Protein AF-A0A399PVE7-F1 (afdb_monomer_lite)

Radius of gyration: 31.72 Å; chains: 1; bounding box: 82×32×96 Å

Sequence (192 aa):
MTGTLRTRALAAAPPASRGSASRASASAIPRTTPLPRTTSLAPDLTAARDEKRRVTHDRFVRAAAAAEDAAGDAERRRLHDQIVLDHLELADQLARQHSGRAHDWSDLRQVGYLGLVKAARRYDPGFGAPFVSFAIPTISGEIKRHLRDNGWVIRPPRQVQELRHALLAVVPALTQRLGRTPSEAELAAHTG

Secondary structure (DSSP, 8-state):
--------------------------------PPPP-----HHHHHHHHHHHHHHHHHHHHHHHTS-SSHHHHHHHHHHHHHHHHTTHHHHHHHHHHH-BTTB-HHHHHHHHHHHHHHHHHH--GGG-S-HHHHHHHHHHHHHHHHHHHHS-SS---HHHHHHHHHHHHHHHHHHHHHSSPPPHHHHHHHH-

pLDDT: mean 81.44, std 19.05, range [34.69, 98.62]

Structure (mmCIF, N/CA/C/O backbone):
data_AF-A0A399PVE7-F1
#
_entry.id   AF-A0A399PVE7-F1
#
loop_
_atom_site.group_PDB
_atom_site.id
_atom_site.type_symbol
_atom_site.label_atom_id
_atom_site.label_alt_id
_atom_site.label_comp_id
_atom_site.label_asym_id
_atom_site.label_entity_id
_atom_site.label_seq_id
_atom_site.pdbx_PDB_ins_code
_atom_site.Cartn_x
_atom_site.Cartn_y
_atom_site.Cartn_z
_atom_site.occupancy
_atom_site.B_iso_or_equiv
_atom_site.auth_seq_id
_atom_site.auth_comp_id
_atom_site.auth_asym_id
_atom_site.auth_atom_id
_atom_site.pdbx_PDB_model_num
ATOM 1 N N . MET A 1 1 ? -53.161 -16.852 55.324 1.00 43.19 1 MET A N 1
ATOM 2 C CA . MET A 1 1 ? -52.514 -18.159 55.555 1.00 43.19 1 MET A CA 1
ATOM 3 C C . MET A 1 1 ? -51.014 -17.937 55.361 1.00 43.19 1 MET A C 1
ATOM 5 O O . MET A 1 1 ? -50.629 -17.649 54.240 1.00 43.19 1 MET A O 1
ATOM 9 N N . THR A 1 2 ? -50.269 -17.560 56.412 1.00 40.09 2 THR A N 1
ATOM 10 C CA . THR A 1 2 ? -49.364 -18.437 57.214 1.00 40.09 2 THR A CA 1
ATOM 11 C C . THR A 1 2 ? -48.351 -19.184 56.330 1.00 40.09 2 THR A C 1
ATOM 13 O O . THR A 1 2 ? -48.776 -19.883 55.426 1.00 40.09 2 THR A O 1
ATOM 16 N N . GLY A 1 3 ? -47.025 -19.124 56.498 1.00 40.19 3 GLY A N 1
ATOM 17 C CA . GLY A 1 3 ? -46.145 -18.606 57.557 1.00 40.19 3 GLY A CA 1
ATOM 18 C C . GLY A 1 3 ? -44.739 -18.315 56.983 1.00 40.19 3 GLY A C 1
ATOM 19 O O . GLY A 1 3 ? -44.432 -18.712 55.866 1.00 40.19 3 GLY A O 1
ATOM 20 N N . THR A 1 4 ? -43.937 -17.428 57.572 1.00 44.41 4 THR A N 1
ATOM 21 C CA . THR A 1 4 ? -43.132 -17.576 58.806 1.00 44.41 4 THR A CA 1
ATOM 22 C C . THR A 1 4 ? -41.746 -18.186 58.546 1.00 44.41 4 THR A C 1
ATOM 24 O O . THR A 1 4 ? -41.581 -19.395 58.473 1.00 44.41 4 THR A O 1
ATOM 27 N N . LEU A 1 5 ? -40.773 -17.273 58.424 1.00 49.22 5 LEU A N 1
ATOM 28 C CA . LEU A 1 5 ? -39.409 -17.246 58.980 1.00 49.22 5 LEU A CA 1
ATOM 29 C C . LEU A 1 5 ? -38.711 -18.574 59.327 1.00 49.22 5 LEU A C 1
ATOM 31 O O . LEU A 1 5 ? -39.170 -19.327 60.186 1.00 49.22 5 LEU A O 1
ATOM 35 N N . ARG A 1 6 ? -37.448 -18.703 58.889 1.00 48.09 6 ARG A N 1
ATOM 36 C CA . ARG A 1 6 ? -36.427 -19.286 59.769 1.00 48.09 6 ARG A CA 1
ATOM 37 C C . ARG A 1 6 ? -35.042 -18.651 59.630 1.00 48.09 6 ARG A C 1
ATOM 39 O O . ARG A 1 6 ? -34.403 -18.671 58.586 1.00 48.09 6 ARG A O 1
ATOM 46 N N . THR A 1 7 ? -34.629 -18.111 60.765 1.00 42.41 7 THR A N 1
ATOM 47 C CA . THR A 1 7 ? -33.373 -17.479 61.167 1.00 42.41 7 THR A CA 1
ATOM 48 C C . THR A 1 7 ? -32.305 -18.517 61.546 1.00 42.41 7 THR A C 1
ATOM 50 O O . THR A 1 7 ? -32.650 -19.515 62.179 1.00 42.41 7 THR A O 1
ATOM 53 N N . ARG A 1 8 ? -31.018 -18.243 61.270 1.00 43.81 8 ARG A N 1
ATOM 54 C CA . ARG A 1 8 ? -29.825 -18.579 62.103 1.00 43.81 8 ARG A CA 1
ATOM 55 C C . ARG A 1 8 ? -28.565 -18.058 61.381 1.00 43.81 8 ARG A C 1
ATOM 57 O O . ARG A 1 8 ? -28.333 -18.461 60.254 1.00 43.81 8 ARG A O 1
ATOM 64 N N . ALA A 1 9 ? -27.857 -17.014 61.818 1.00 38.16 9 ALA A N 1
ATOM 65 C CA . ALA A 1 9 ? -27.073 -16.773 63.043 1.00 38.16 9 ALA A CA 1
ATOM 66 C C . ALA A 1 9 ? -25.676 -17.442 63.071 1.00 38.16 9 ALA A C 1
ATOM 68 O O . ALA A 1 9 ? -25.574 -18.654 63.215 1.00 38.16 9 ALA A O 1
ATOM 69 N N . LEU A 1 10 ? -24.664 -16.560 62.992 1.00 43.69 10 LEU A N 1
ATOM 70 C CA . LEU A 1 10 ? -23.319 -16.529 63.600 1.00 43.69 10 LEU A CA 1
ATOM 71 C C . LEU A 1 10 ? -22.390 -17.760 63.577 1.00 43.69 10 LEU A C 1
ATOM 73 O O . LEU A 1 10 ? -22.669 -18.773 64.207 1.00 43.69 10 LEU A O 1
ATOM 77 N N . ALA A 1 11 ? -21.155 -17.523 63.113 1.00 40.22 11 ALA A N 1
ATOM 78 C CA . ALA A 1 11 ? -19.948 -17.912 63.850 1.00 40.22 11 ALA A CA 1
ATOM 79 C C . ALA A 1 11 ? -18.791 -16.935 63.556 1.00 40.22 11 ALA A C 1
ATOM 81 O O . ALA A 1 11 ? -18.492 -16.632 62.403 1.00 40.22 11 ALA A O 1
ATOM 82 N N . ALA A 1 12 ? -18.190 -16.423 64.630 1.00 38.78 12 ALA A N 1
ATOM 83 C CA . ALA A 1 12 ? -17.078 -15.479 64.671 1.00 38.78 12 ALA A CA 1
ATOM 84 C C . ALA A 1 12 ? -15.723 -16.196 64.892 1.00 38.78 12 ALA A C 1
ATOM 86 O O . ALA A 1 12 ? -15.692 -17.378 65.221 1.00 38.78 12 ALA A O 1
ATOM 87 N N . ALA A 1 13 ? -14.639 -15.431 64.699 1.00 47.19 13 ALA A N 1
ATOM 88 C CA . ALA A 1 13 ? -13.193 -15.732 64.730 1.00 47.19 13 ALA A CA 1
ATOM 89 C C . ALA A 1 13 ? -12.646 -16.561 65.926 1.00 47.19 13 ALA A C 1
ATOM 91 O O . ALA A 1 13 ? -13.334 -16.721 66.933 1.00 47.19 13 ALA A O 1
ATOM 92 N N . PRO A 1 14 ? -11.367 -17.011 65.871 1.00 60.06 14 PRO A N 1
ATOM 93 C CA . PRO A 1 14 ? -10.315 -16.232 66.557 1.00 60.06 14 PRO A CA 1
ATOM 94 C C . PRO A 1 14 ? -8.921 -16.201 65.857 1.00 60.06 14 PRO A C 1
ATOM 96 O O . PRO A 1 14 ? -8.745 -16.817 64.804 1.00 60.06 14 PRO A O 1
ATOM 99 N N . PRO A 1 15 ? -7.938 -15.438 66.404 1.00 60.91 15 PRO A N 1
ATOM 100 C CA . PRO A 1 15 ? -6.734 -14.985 65.699 1.00 60.91 15 PRO A CA 1
ATOM 101 C C . PRO A 1 15 ? -5.394 -15.583 66.194 1.00 60.91 15 PRO A C 1
ATOM 103 O O . PRO A 1 15 ? -5.317 -16.214 67.242 1.00 60.91 15 PRO A O 1
ATOM 106 N N . ALA A 1 16 ? -4.337 -15.182 65.471 1.00 44.59 16 ALA A N 1
ATOM 107 C CA . ALA A 1 16 ? -2.935 -14.999 65.880 1.00 44.59 16 ALA A CA 1
ATOM 108 C C . ALA A 1 16 ? -1.950 -16.186 65.818 1.00 44.59 16 ALA A C 1
ATOM 110 O O . ALA A 1 16 ? -2.040 -17.148 66.568 1.00 44.59 16 ALA A O 1
ATOM 111 N N . SER A 1 17 ? -0.858 -15.974 65.071 1.00 47.62 17 SER A N 1
ATOM 112 C CA . SER A 1 17 ? 0.495 -16.316 65.532 1.00 47.62 17 SER A CA 1
ATOM 113 C C . SER A 1 17 ? 1.535 -15.380 64.901 1.00 47.62 17 SER A C 1
ATOM 115 O O . SER A 1 17 ? 1.695 -15.334 63.682 1.00 47.62 17 SER A O 1
ATOM 117 N N . ARG A 1 18 ? 2.231 -14.622 65.757 1.00 43.19 18 ARG A N 1
ATOM 118 C CA . ARG A 1 18 ? 3.490 -13.919 65.463 1.00 43.19 18 ARG A CA 1
ATOM 119 C C . ARG A 1 18 ? 4.671 -14.886 65.626 1.00 43.19 18 ARG A C 1
ATOM 121 O O . ARG A 1 18 ? 4.610 -15.776 66.467 1.00 43.19 18 ARG A O 1
ATOM 128 N N . GLY A 1 19 ? 5.775 -14.581 64.942 1.00 34.69 19 GLY A N 1
ATOM 129 C CA . GLY A 1 19 ? 7.113 -15.157 65.150 1.00 34.69 19 GLY A CA 1
ATOM 130 C C . GLY A 1 19 ? 7.551 -16.007 63.952 1.00 34.69 19 GLY A C 1
ATOM 131 O O . GLY A 1 19 ? 6.755 -16.772 63.441 1.00 34.69 19 GLY A O 1
ATOM 132 N N . SER A 1 20 ? 8.767 -15.931 63.422 1.00 41.09 20 SER A N 1
ATOM 133 C CA . SER A 1 20 ? 10.006 -15.339 63.915 1.00 41.09 20 SER A CA 1
ATOM 134 C C . SER A 1 20 ? 10.936 -15.011 62.739 1.00 41.09 20 SER A C 1
ATOM 136 O O . SER A 1 20 ? 10.807 -15.531 61.633 1.00 41.09 20 SER A O 1
ATOM 138 N N . ALA A 1 21 ? 11.885 -14.118 63.006 1.00 45.56 21 ALA A N 1
ATOM 139 C CA . ALA A 1 21 ? 12.998 -13.805 62.130 1.00 45.56 21 ALA A CA 1
ATOM 140 C C . ALA A 1 21 ? 13.878 -15.041 61.862 1.00 45.56 21 ALA A C 1
ATOM 142 O O . ALA A 1 21 ? 14.233 -15.764 62.792 1.00 45.56 21 ALA A O 1
ATOM 143 N N . SER A 1 22 ? 14.327 -15.220 60.616 1.00 47.50 22 SER A N 1
ATOM 144 C CA . SER A 1 22 ? 15.497 -16.049 60.31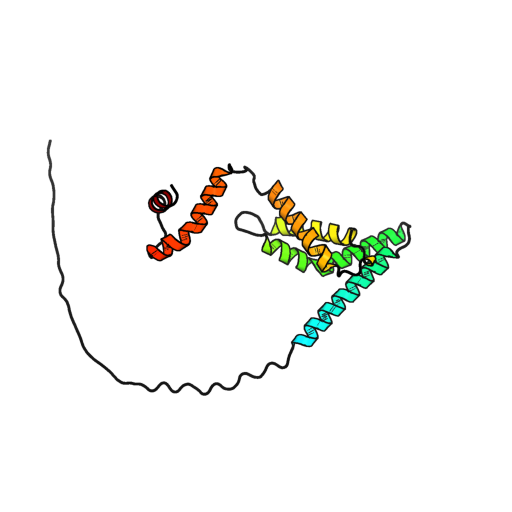9 1.00 47.50 22 SER A CA 1
ATOM 145 C C . SER A 1 22 ? 16.283 -15.505 59.125 1.00 47.50 22 SER A C 1
ATOM 147 O O . SER A 1 22 ? 15.871 -15.614 57.977 1.00 47.50 22 SER A O 1
ATOM 149 N N . ARG A 1 23 ? 17.429 -14.919 59.486 1.00 44.47 23 ARG A N 1
ATOM 150 C CA . ARG A 1 23 ? 18.726 -14.865 58.792 1.00 44.47 23 ARG A CA 1
ATOM 151 C C . ARG A 1 23 ? 18.779 -14.336 57.359 1.00 44.47 23 ARG A C 1
ATOM 153 O O . ARG A 1 23 ? 18.444 -14.998 56.384 1.00 44.47 23 ARG A O 1
ATOM 160 N N . ALA A 1 24 ? 19.422 -13.173 57.281 1.00 48.50 24 ALA A N 1
ATOM 161 C CA . ALA A 1 24 ? 20.202 -12.709 56.150 1.00 48.50 24 ALA A CA 1
ATOM 162 C C . ALA A 1 24 ? 20.986 -13.856 55.489 1.00 48.50 24 ALA A C 1
ATOM 164 O O . ALA A 1 24 ? 21.898 -14.427 56.084 1.00 48.50 24 ALA A O 1
ATOM 165 N N . SER A 1 25 ? 20.639 -14.151 54.240 1.00 49.53 25 SER A N 1
ATOM 166 C CA . SER A 1 25 ? 21.546 -14.795 53.298 1.00 49.53 25 SER A CA 1
ATOM 167 C C . SER A 1 25 ? 22.015 -13.711 52.343 1.00 49.53 25 SER A C 1
ATOM 169 O O . SER A 1 25 ? 21.220 -13.145 51.593 1.00 49.53 25 SER A O 1
ATOM 171 N N . ALA A 1 26 ? 23.300 -13.375 52.426 1.00 53.78 26 ALA A N 1
ATOM 172 C CA . ALA A 1 26 ? 23.973 -12.527 51.460 1.00 53.78 26 ALA A CA 1
ATOM 173 C C . ALA A 1 26 ? 23.879 -13.205 50.085 1.00 53.78 26 ALA A C 1
ATOM 175 O O . ALA A 1 26 ? 24.604 -14.155 49.797 1.00 53.78 26 ALA A O 1
ATOM 176 N N . SER A 1 27 ? 22.933 -12.749 49.262 1.00 52.56 27 SER A N 1
ATOM 177 C CA . SER A 1 27 ? 22.816 -13.159 47.868 1.00 52.56 27 SER A CA 1
ATOM 178 C C . SER A 1 27 ? 24.002 -12.568 47.113 1.00 52.56 27 SER A C 1
ATOM 180 O O . SER A 1 27 ? 24.050 -11.371 46.826 1.00 52.56 27 SER A O 1
ATOM 182 N N . ALA A 1 28 ? 25.009 -13.404 46.870 1.00 58.34 28 ALA A N 1
ATOM 183 C CA . ALA A 1 28 ? 26.106 -13.086 45.978 1.00 58.34 28 ALA A CA 1
ATOM 184 C C . ALA A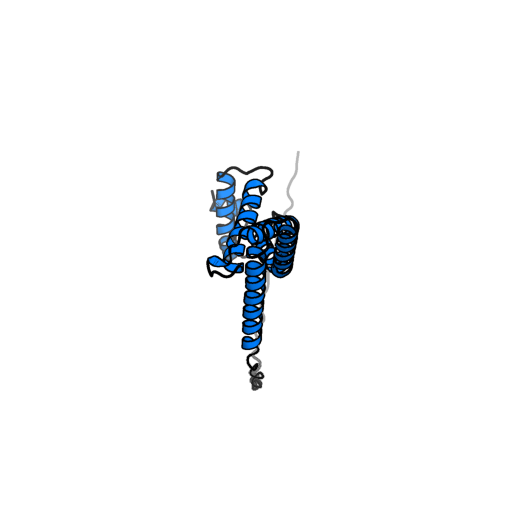 1 28 ? 25.524 -12.803 44.588 1.00 58.34 28 ALA A C 1
ATOM 186 O O . ALA A 1 28 ? 25.026 -13.711 43.927 1.00 58.34 28 ALA A O 1
ATOM 187 N N . ILE A 1 29 ? 25.575 -11.544 44.149 1.00 62.38 29 ILE A N 1
ATOM 188 C CA . ILE A 1 29 ? 25.292 -11.184 42.759 1.00 62.38 29 ILE A CA 1
ATOM 189 C C . ILE A 1 29 ? 26.306 -11.964 41.908 1.00 62.38 29 ILE A C 1
ATOM 191 O O . ILE A 1 29 ? 27.512 -11.738 42.072 1.00 62.38 29 ILE A O 1
ATOM 195 N N . PRO A 1 30 ? 25.889 -12.901 41.036 1.00 56.72 30 PRO A N 1
ATOM 196 C CA . PRO A 1 30 ? 26.831 -13.539 40.135 1.00 56.72 30 PRO A CA 1
ATOM 197 C C . PRO A 1 30 ? 27.424 -12.441 39.254 1.00 56.72 30 PRO A C 1
ATOM 199 O O . PRO A 1 30 ? 26.689 -11.650 38.661 1.00 56.72 30 PRO A O 1
ATOM 202 N N . ARG A 1 31 ? 28.760 -12.360 39.212 1.00 58.81 31 ARG A N 1
ATOM 203 C CA . ARG A 1 31 ? 29.478 -11.455 38.310 1.00 58.81 31 ARG A CA 1
ATOM 204 C C . ARG A 1 31 ? 28.942 -11.724 36.910 1.00 58.81 31 ARG A C 1
ATOM 206 O O . ARG A 1 31 ? 29.144 -12.814 36.379 1.00 58.81 31 ARG A O 1
ATOM 213 N N . THR A 1 32 ? 28.216 -10.765 36.352 1.00 60.88 32 THR A N 1
ATOM 214 C CA . THR A 1 32 ? 27.722 -10.848 34.988 1.00 60.88 32 THR A CA 1
ATOM 215 C C . THR A 1 32 ? 28.936 -10.967 34.082 1.00 60.88 32 THR A C 1
ATOM 217 O O . THR A 1 32 ? 29.751 -10.052 33.968 1.00 60.88 32 THR A O 1
ATOM 220 N N . THR A 1 33 ? 29.097 -12.135 33.465 1.00 68.06 33 THR A N 1
ATOM 221 C CA . THR A 1 33 ? 29.950 -12.274 32.291 1.00 68.06 33 THR A CA 1
ATOM 222 C C . THR A 1 33 ? 29.495 -11.195 31.306 1.00 68.06 33 THR A C 1
ATOM 224 O O . THR A 1 33 ? 28.288 -11.100 31.056 1.00 68.06 33 THR A O 1
ATOM 227 N N . PRO A 1 34 ? 30.388 -10.336 30.784 1.00 59.59 34 PRO A N 1
ATOM 228 C CA . PRO A 1 34 ? 29.966 -9.365 29.797 1.00 59.59 34 PRO A CA 1
ATOM 229 C C . PRO A 1 34 ? 29.428 -10.152 28.605 1.00 59.59 34 PRO A C 1
ATOM 231 O O . PRO A 1 34 ? 30.128 -11.009 28.063 1.00 59.59 34 PRO A O 1
ATOM 234 N N . LEU A 1 35 ? 28.169 -9.893 28.240 1.00 62.94 35 LEU A N 1
ATOM 235 C CA . LEU A 1 35 ? 27.585 -10.428 27.016 1.00 62.94 35 LEU A CA 1
ATOM 236 C C . LEU A 1 35 ? 28.543 -10.108 25.860 1.00 62.94 35 LEU A C 1
ATOM 238 O O . LEU A 1 35 ? 29.089 -8.995 25.831 1.00 62.94 35 LEU A O 1
ATOM 242 N N . PRO A 1 36 ? 28.784 -11.052 24.932 1.00 56.09 36 PRO A N 1
ATOM 243 C CA . PRO A 1 36 ? 29.613 -10.768 23.774 1.00 56.09 36 PRO A CA 1
ATOM 244 C C . PRO A 1 36 ? 29.045 -9.522 23.101 1.00 56.09 36 PRO A C 1
ATOM 246 O O . PRO A 1 36 ? 27.860 -9.476 22.767 1.00 56.09 36 PRO A O 1
ATOM 249 N N . ARG A 1 37 ? 29.879 -8.483 22.967 1.00 51.00 37 ARG A N 1
ATOM 250 C CA . ARG A 1 37 ? 29.531 -7.297 22.187 1.00 51.00 37 ARG A CA 1
ATOM 251 C C . ARG A 1 37 ? 29.181 -7.806 20.803 1.00 51.00 37 ARG A C 1
ATOM 253 O O . ARG A 1 37 ? 30.071 -8.279 20.101 1.00 51.00 37 ARG A O 1
ATOM 260 N N . THR A 1 38 ? 27.902 -7.759 20.447 1.00 51.00 38 THR A N 1
ATOM 261 C CA . THR A 1 38 ? 27.448 -8.054 19.097 1.00 51.00 38 THR A CA 1
ATOM 262 C C . THR A 1 38 ? 28.211 -7.101 18.196 1.00 51.00 38 THR A C 1
ATOM 264 O O . THR A 1 38 ? 27.980 -5.890 18.209 1.00 51.00 38 THR A O 1
ATOM 267 N N . THR A 1 39 ? 29.197 -7.623 17.474 1.00 52.38 39 THR A N 1
ATOM 268 C CA . THR A 1 39 ? 29.777 -6.919 16.345 1.00 52.38 39 THR A CA 1
ATOM 269 C C . THR A 1 39 ? 28.615 -6.537 15.440 1.00 52.38 39 THR A C 1
ATOM 271 O O . THR A 1 39 ? 27.735 -7.344 15.145 1.00 52.38 39 THR A O 1
ATOM 274 N N . SER A 1 40 ? 28.563 -5.249 15.122 1.00 54.25 40 SER A N 1
ATOM 275 C CA . SER A 1 40 ? 27.510 -4.592 14.364 1.00 54.25 40 SER A CA 1
ATOM 276 C C . SER A 1 40 ? 27.125 -5.393 13.112 1.00 54.25 40 SER A C 1
ATOM 278 O O . SER A 1 40 ? 27.837 -5.371 12.116 1.00 54.25 40 SER A O 1
ATOM 280 N N . LEU A 1 41 ? 25.980 -6.079 13.165 1.00 55.22 41 LEU A N 1
ATOM 281 C CA . LEU A 1 41 ? 25.259 -6.647 12.014 1.00 55.22 41 LEU A CA 1
ATOM 282 C C . LEU A 1 41 ? 24.454 -5.569 11.252 1.00 55.22 41 LEU A C 1
ATOM 284 O O . LEU A 1 41 ? 23.783 -5.856 10.266 1.00 55.22 41 LEU A O 1
ATOM 288 N N . ALA A 1 42 ? 24.504 -4.310 11.700 1.00 56.31 42 ALA A N 1
ATOM 289 C CA . ALA A 1 42 ? 23.765 -3.195 11.114 1.00 56.31 42 ALA A CA 1
ATOM 290 C C . ALA A 1 42 ? 24.205 -2.731 9.700 1.00 56.31 42 ALA A C 1
ATOM 292 O O . ALA A 1 42 ? 23.329 -2.255 8.968 1.00 56.31 42 ALA A O 1
ATOM 293 N N . PRO A 1 43 ? 25.484 -2.827 9.260 1.00 61.59 43 PRO A N 1
ATOM 294 C CA . PRO A 1 43 ? 25.862 -2.319 7.938 1.00 61.59 43 PRO A CA 1
ATOM 295 C C . PRO A 1 43 ? 25.250 -3.154 6.804 1.00 61.59 43 PRO A C 1
ATOM 297 O O . PRO A 1 43 ? 24.810 -2.588 5.805 1.00 61.59 43 PRO A O 1
ATOM 300 N N . ASP A 1 44 ? 25.121 -4.467 6.997 1.00 72.12 44 ASP A N 1
ATOM 301 C CA . ASP A 1 44 ? 24.630 -5.402 5.977 1.00 72.12 44 ASP A CA 1
ATOM 302 C C . ASP A 1 44 ? 23.143 -5.167 5.636 1.00 72.12 44 ASP A C 1
ATOM 304 O O . ASP A 1 44 ? 22.749 -5.060 4.475 1.00 72.12 44 ASP A O 1
ATOM 308 N N . LEU A 1 45 ? 22.309 -4.921 6.655 1.00 75.06 45 LEU A N 1
ATOM 309 C CA . LEU A 1 45 ? 20.888 -4.598 6.458 1.00 75.06 45 LEU A CA 1
ATOM 310 C C . LEU A 1 45 ? 20.666 -3.269 5.726 1.00 75.06 45 LEU A C 1
ATOM 312 O O . LEU A 1 45 ? 19.647 -3.090 5.055 1.00 75.06 45 LEU A O 1
ATOM 316 N N . THR A 1 46 ? 21.586 -2.319 5.883 1.00 84.25 46 THR A N 1
ATOM 317 C CA . THR A 1 46 ? 21.495 -1.006 5.233 1.00 84.25 46 THR A CA 1
ATOM 318 C C . THR A 1 46 ? 21.866 -1.132 3.758 1.00 84.25 46 THR A C 1
ATOM 320 O O . THR A 1 46 ? 21.093 -0.708 2.900 1.00 84.25 46 THR A O 1
ATOM 323 N N . ALA A 1 47 ? 22.961 -1.842 3.463 1.00 87.00 47 ALA A N 1
ATOM 324 C CA . ALA A 1 47 ? 23.382 -2.152 2.101 1.00 87.00 47 ALA A CA 1
ATOM 325 C C . ALA A 1 47 ? 22.309 -2.934 1.322 1.00 87.00 47 ALA A C 1
ATOM 327 O O . ALA A 1 47 ? 21.969 -2.556 0.203 1.00 87.00 47 ALA A O 1
ATOM 328 N N . ALA A 1 48 ? 21.694 -3.954 1.931 1.00 88.06 48 ALA A N 1
ATOM 329 C CA . ALA A 1 48 ? 20.620 -4.722 1.296 1.00 88.06 48 ALA A CA 1
ATOM 330 C C . ALA A 1 48 ? 19.385 -3.863 0.955 1.00 88.06 48 ALA A C 1
ATOM 332 O O . ALA A 1 48 ? 18.748 -4.050 -0.085 1.00 88.06 48 ALA A O 1
ATOM 333 N N . ARG A 1 49 ? 19.033 -2.894 1.814 1.00 88.69 49 ARG A N 1
ATOM 334 C CA . ARG A 1 49 ? 17.922 -1.959 1.560 1.00 88.69 49 ARG A CA 1
ATOM 335 C C . ARG A 1 49 ? 18.238 -0.998 0.426 1.00 88.69 49 ARG A C 1
ATOM 337 O O . ARG A 1 49 ? 17.358 -0.735 -0.395 1.00 88.69 49 ARG A O 1
ATOM 344 N N . ASP A 1 50 ? 19.454 -0.472 0.391 1.00 92.25 50 ASP A N 1
ATOM 345 C CA . ASP A 1 50 ? 19.881 0.435 -0.668 1.00 92.25 50 ASP A CA 1
ATOM 346 C C . ASP A 1 50 ? 19.982 -0.293 -2.007 1.00 92.25 50 ASP A C 1
ATOM 348 O O . ASP A 1 50 ? 19.499 0.226 -3.011 1.00 92.25 50 ASP A O 1
ATOM 352 N N . GLU A 1 51 ? 20.453 -1.539 -2.017 1.00 93.12 51 GLU A N 1
ATOM 353 C CA . GLU A 1 51 ? 20.439 -2.374 -3.217 1.00 93.12 51 GLU A CA 1
ATOM 354 C C . GLU A 1 51 ? 19.011 -2.634 -3.710 1.00 93.12 51 GLU A C 1
ATOM 356 O O . GLU A 1 51 ? 18.694 -2.359 -4.868 1.00 93.12 51 GLU A O 1
ATOM 361 N N . LYS A 1 52 ? 18.088 -3.035 -2.822 1.00 93.12 52 LYS A N 1
ATOM 362 C CA . LYS A 1 52 ? 16.667 -3.198 -3.183 1.00 93.12 52 LYS A CA 1
ATOM 363 C C . LYS A 1 52 ? 16.076 -1.914 -3.771 1.00 93.12 52 LYS A C 1
ATOM 365 O O . LYS A 1 52 ? 15.320 -1.973 -4.744 1.00 93.12 52 LYS A O 1
ATOM 370 N N . ARG A 1 53 ? 16.410 -0.750 -3.203 1.00 94.81 53 ARG A N 1
ATOM 371 C CA . ARG A 1 53 ? 15.971 0.559 -3.717 1.00 94.81 53 ARG A CA 1
ATOM 372 C C . ARG A 1 53 ? 16.520 0.824 -5.117 1.00 94.81 53 ARG A C 1
ATOM 374 O O . ARG A 1 53 ? 15.744 1.235 -5.977 1.00 94.81 53 ARG A O 1
ATOM 381 N N . ARG A 1 54 ? 17.808 0.560 -5.354 1.00 95.31 54 ARG A N 1
ATOM 382 C CA . ARG A 1 54 ? 18.456 0.736 -6.664 1.00 95.31 54 ARG A CA 1
ATOM 383 C C . ARG A 1 54 ? 17.844 -0.175 -7.720 1.00 95.31 54 ARG A C 1
ATOM 385 O O . ARG A 1 54 ? 17.420 0.325 -8.754 1.00 95.31 54 ARG A O 1
ATOM 392 N N . VAL A 1 55 ? 17.704 -1.467 -7.427 1.00 96.56 55 VAL A N 1
ATOM 393 C CA . VAL A 1 55 ? 17.080 -2.443 -8.335 1.00 96.56 55 VAL A CA 1
ATOM 394 C C . VAL A 1 55 ? 15.633 -2.056 -8.649 1.00 96.56 55 VAL A C 1
ATOM 396 O O . VAL A 1 55 ? 15.205 -2.106 -9.799 1.00 96.56 55 VAL A O 1
ATOM 399 N N . THR A 1 56 ? 14.867 -1.623 -7.644 1.00 97.19 56 THR A N 1
ATOM 400 C CA . THR A 1 56 ? 13.485 -1.161 -7.855 1.00 97.19 56 THR A CA 1
ATOM 401 C C . THR A 1 56 ? 13.441 0.062 -8.770 1.00 97.19 56 THR A C 1
ATOM 403 O O . THR A 1 56 ? 12.618 0.114 -9.681 1.00 97.19 56 THR A O 1
ATOM 406 N N . HIS A 1 57 ? 14.330 1.031 -8.550 1.00 96.94 57 HIS A N 1
ATOM 407 C CA . HIS A 1 57 ? 14.418 2.230 -9.377 1.00 96.94 57 HIS A CA 1
ATOM 408 C C . HIS A 1 57 ? 14.826 1.906 -10.822 1.00 96.94 57 HIS A C 1
ATOM 410 O O . HIS A 1 57 ? 14.164 2.375 -11.742 1.00 96.94 57 HIS A O 1
ATOM 416 N N . ASP A 1 58 ? 15.833 1.051 -11.033 1.00 97.19 58 ASP A N 1
ATOM 417 C CA . ASP A 1 58 ? 16.258 0.602 -12.368 1.00 97.19 58 ASP A CA 1
ATOM 418 C C . ASP A 1 58 ? 15.104 -0.030 -13.157 1.00 97.19 58 ASP A C 1
ATOM 420 O O . ASP A 1 58 ? 14.858 0.326 -14.310 1.00 97.19 58 ASP A O 1
ATOM 424 N N . ARG A 1 59 ? 14.315 -0.900 -12.514 1.00 97.69 59 ARG A N 1
ATOM 425 C CA . ARG A 1 59 ? 13.136 -1.493 -13.160 1.00 97.69 59 ARG A CA 1
ATOM 426 C C . ARG A 1 59 ? 12.108 -0.442 -13.579 1.00 97.69 59 ARG A C 1
ATOM 428 O O . ARG A 1 59 ? 11.534 -0.581 -14.655 1.00 97.69 59 ARG A O 1
ATOM 435 N N . PHE A 1 60 ? 11.889 0.606 -12.782 1.00 98.06 60 PHE A N 1
ATOM 436 C CA . PHE A 1 60 ? 11.004 1.709 -13.173 1.00 98.06 60 PHE A CA 1
ATOM 437 C C . PHE A 1 60 ? 11.568 2.530 -14.333 1.00 98.06 60 PHE A C 1
ATOM 439 O O . PHE A 1 60 ? 10.821 2.869 -15.246 1.00 98.06 60 PHE A O 1
ATOM 446 N N . VAL A 1 61 ? 12.873 2.809 -14.339 1.00 97.31 61 VAL A N 1
ATOM 447 C CA . VAL A 1 61 ? 13.534 3.514 -15.448 1.00 97.31 61 VAL A CA 1
ATOM 448 C C . VAL A 1 61 ? 13.408 2.711 -16.745 1.00 97.31 61 VAL A C 1
ATOM 450 O O . VAL A 1 61 ? 13.010 3.255 -17.772 1.00 97.31 61 VAL A O 1
ATOM 453 N N . ARG A 1 62 ? 13.650 1.398 -16.695 1.00 96.81 62 ARG A N 1
ATOM 454 C CA . ARG A 1 62 ? 13.461 0.497 -17.842 1.00 96.81 62 ARG A CA 1
ATOM 455 C C . ARG A 1 62 ? 12.006 0.426 -18.304 1.00 96.81 62 ARG A C 1
ATOM 457 O O . ARG A 1 62 ? 11.757 0.394 -19.503 1.00 96.81 62 ARG A O 1
ATOM 464 N N . ALA A 1 63 ? 11.055 0.419 -17.372 1.00 95.94 63 ALA A N 1
ATOM 465 C CA . ALA A 1 63 ? 9.628 0.417 -17.686 1.00 95.94 63 ALA A CA 1
ATOM 466 C C . ALA A 1 63 ? 9.192 1.724 -18.374 1.00 95.94 63 ALA A C 1
ATOM 468 O O . ALA A 1 63 ? 8.392 1.684 -19.309 1.00 95.94 63 ALA A O 1
ATOM 469 N N . ALA A 1 64 ? 9.743 2.863 -17.944 1.00 94.50 64 ALA A N 1
ATOM 470 C CA . ALA A 1 64 ? 9.499 4.173 -18.546 1.00 94.50 64 ALA A CA 1
ATOM 471 C C . ALA A 1 64 ? 10.162 4.327 -19.927 1.00 94.50 64 ALA A C 1
ATOM 473 O O . ALA A 1 64 ? 9.611 4.995 -20.792 1.00 94.50 64 ALA A O 1
ATOM 474 N N . ALA A 1 65 ? 11.313 3.684 -20.147 1.00 95.19 65 ALA A N 1
ATOM 475 C CA . ALA A 1 65 ? 12.031 3.695 -21.423 1.00 95.19 65 ALA A CA 1
ATOM 476 C C . ALA A 1 65 ? 11.519 2.659 -22.446 1.00 95.19 65 ALA A C 1
ATOM 478 O O . ALA A 1 65 ? 12.032 2.593 -23.563 1.00 95.19 65 ALA A O 1
ATOM 479 N N . ALA A 1 66 ? 10.552 1.816 -22.072 1.00 94.19 66 ALA A N 1
ATOM 480 C CA . ALA A 1 66 ? 9.992 0.812 -22.968 1.00 94.19 66 ALA A CA 1
ATOM 481 C C . ALA A 1 66 ? 9.274 1.472 -24.158 1.00 94.19 66 ALA A C 1
ATOM 483 O O . ALA A 1 66 ? 8.551 2.450 -23.978 1.00 94.19 66 ALA A O 1
ATOM 484 N N . ALA A 1 67 ? 9.447 0.905 -25.356 1.00 90.56 67 ALA A N 1
ATOM 485 C CA . ALA A 1 67 ? 8.869 1.428 -26.592 1.00 90.56 67 ALA A CA 1
ATOM 486 C C . ALA A 1 67 ? 7.337 1.588 -26.519 1.00 90.56 67 ALA A C 1
ATOM 488 O O . ALA A 1 67 ? 6.644 0.850 -25.813 1.00 90.56 67 ALA A O 1
ATOM 489 N N . GLU A 1 68 ? 6.800 2.532 -27.292 1.00 92.81 68 GLU A N 1
ATOM 490 C CA . GLU A 1 68 ? 5.356 2.764 -27.442 1.00 92.81 68 GLU A CA 1
ATOM 491 C C . GLU A 1 68 ? 4.733 1.792 -28.461 1.00 92.81 68 GLU A C 1
ATOM 493 O O . GLU A 1 68 ? 4.032 2.179 -29.393 1.00 92.81 68 GLU A O 1
ATOM 498 N N . ASP A 1 69 ? 5.026 0.504 -28.299 1.00 95.88 69 ASP A N 1
ATOM 499 C CA . ASP A 1 69 ? 4.474 -0.582 -29.100 1.00 95.88 69 ASP A CA 1
ATOM 500 C C . ASP A 1 69 ? 3.955 -1.719 -28.202 1.00 95.88 69 ASP A C 1
ATOM 502 O O . ASP A 1 69 ? 4.085 -1.705 -26.974 1.00 95.88 69 ASP A O 1
ATOM 506 N N . ALA A 1 70 ? 3.347 -2.735 -28.818 1.00 95.88 70 ALA A N 1
ATOM 507 C CA . ALA A 1 70 ? 2.773 -3.859 -28.082 1.00 95.88 70 ALA A CA 1
ATOM 508 C C . ALA A 1 70 ? 3.814 -4.634 -27.246 1.00 95.88 70 ALA A C 1
ATOM 510 O O . ALA A 1 70 ? 3.467 -5.194 -26.199 1.00 95.88 70 ALA A O 1
ATOM 511 N N . ALA A 1 71 ? 5.075 -4.674 -27.691 1.00 95.62 71 ALA A N 1
ATOM 512 C CA . ALA A 1 71 ? 6.155 -5.367 -26.999 1.00 95.62 71 ALA A CA 1
ATOM 513 C C . ALA A 1 71 ? 6.655 -4.556 -25.793 1.00 95.62 71 ALA A C 1
ATOM 515 O O . ALA A 1 71 ? 6.803 -5.109 -24.701 1.00 95.62 71 ALA A O 1
ATOM 516 N N . GLY A 1 72 ? 6.839 -3.246 -25.951 1.00 96.38 72 GLY A N 1
ATOM 517 C CA . GLY A 1 72 ? 7.200 -2.333 -24.874 1.00 96.38 72 GLY A CA 1
ATOM 518 C C . GLY A 1 72 ? 6.110 -2.238 -23.809 1.00 96.38 72 GLY A C 1
ATOM 519 O O . GLY A 1 72 ? 6.405 -2.287 -22.615 1.00 96.38 72 GLY A O 1
ATOM 520 N N . ASP A 1 73 ? 4.839 -2.247 -24.208 1.00 95.88 73 ASP A N 1
ATOM 521 C CA . ASP A 1 73 ? 3.713 -2.352 -23.280 1.00 95.88 73 ASP A CA 1
ATOM 522 C C . ASP A 1 73 ? 3.732 -3.658 -22.466 1.00 95.88 73 ASP A C 1
ATOM 524 O O . ASP A 1 73 ? 3.396 -3.662 -21.276 1.00 95.88 73 ASP A O 1
ATOM 528 N N . ALA A 1 74 ? 4.115 -4.780 -23.082 1.00 96.81 74 ALA A N 1
ATOM 529 C CA . ALA A 1 74 ? 4.242 -6.062 -22.392 1.00 96.81 74 ALA A CA 1
ATOM 530 C C . ALA A 1 74 ? 5.413 -6.069 -21.399 1.00 96.81 74 ALA A C 1
ATOM 532 O O . ALA A 1 74 ? 5.240 -6.521 -20.265 1.00 96.81 74 ALA A O 1
ATOM 533 N N . GLU A 1 75 ? 6.566 -5.517 -21.781 1.00 96.12 75 GLU A N 1
ATOM 534 C CA . GLU A 1 75 ? 7.723 -5.392 -20.889 1.00 96.12 75 GLU A CA 1
ATOM 535 C C . GLU A 1 75 ? 7.432 -4.439 -19.720 1.00 96.12 75 GLU A C 1
ATOM 537 O O . GLU A 1 75 ? 7.723 -4.771 -18.570 1.00 96.12 75 GLU A O 1
ATOM 542 N N . ARG A 1 76 ? 6.760 -3.305 -19.966 1.00 97.19 76 ARG A N 1
ATOM 543 C CA . 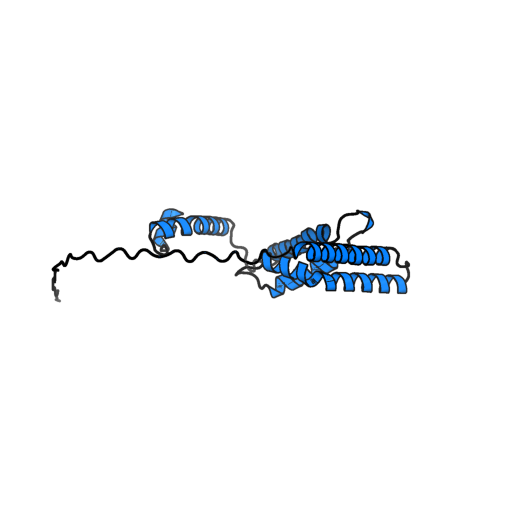ARG A 1 76 ? 6.328 -2.372 -18.910 1.00 97.19 76 ARG A CA 1
ATOM 544 C C . ARG A 1 76 ? 5.434 -3.065 -17.884 1.00 97.19 76 ARG A C 1
ATOM 546 O O . ARG A 1 76 ? 5.658 -2.936 -16.681 1.00 97.19 76 ARG A O 1
ATOM 553 N N . ARG A 1 77 ? 4.446 -3.843 -18.349 1.00 96.81 77 ARG A N 1
ATOM 554 C CA . ARG A 1 77 ? 3.584 -4.656 -17.471 1.00 96.81 77 ARG A CA 1
ATOM 555 C C . ARG A 1 77 ? 4.400 -5.660 -16.661 1.00 96.81 77 ARG A C 1
ATOM 557 O O . ARG A 1 77 ? 4.259 -5.696 -15.444 1.00 96.81 77 ARG A O 1
ATOM 564 N N . ARG A 1 78 ? 5.297 -6.407 -17.310 1.00 97.81 78 ARG A N 1
ATOM 565 C CA . ARG A 1 78 ? 6.157 -7.398 -16.651 1.00 97.81 78 ARG A CA 1
ATOM 566 C C . ARG A 1 78 ? 7.025 -6.777 -15.553 1.00 97.81 7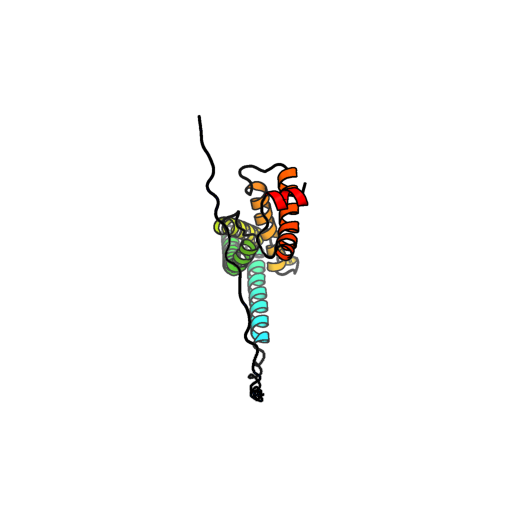8 ARG A C 1
ATOM 568 O O . ARG A 1 78 ? 7.136 -7.348 -14.471 1.00 97.81 78 ARG A O 1
ATOM 575 N N . LEU A 1 79 ? 7.636 -5.622 -15.816 1.00 98.12 79 LEU A N 1
ATOM 576 C CA . LEU A 1 79 ? 8.471 -4.916 -14.842 1.00 98.12 79 LEU A CA 1
ATOM 577 C C . LEU A 1 79 ? 7.641 -4.409 -13.658 1.00 98.12 79 LEU A C 1
ATOM 579 O O . LEU A 1 79 ? 8.051 -4.587 -12.511 1.00 98.12 79 LEU A O 1
ATOM 583 N N . HIS A 1 80 ? 6.453 -3.850 -13.908 1.00 98.12 80 HIS A N 1
ATOM 584 C CA . HIS A 1 80 ? 5.530 -3.471 -12.837 1.00 98.12 80 HIS A CA 1
ATOM 585 C C . HIS A 1 80 ? 5.100 -4.677 -11.995 1.00 98.12 80 HIS A C 1
ATOM 587 O O . HIS A 1 80 ? 5.102 -4.579 -10.770 1.00 98.12 80 HIS A O 1
ATOM 593 N N . ASP A 1 81 ? 4.793 -5.817 -12.616 1.00 97.94 81 ASP A N 1
ATOM 594 C CA . ASP A 1 81 ? 4.407 -7.035 -11.899 1.00 97.94 81 ASP A CA 1
ATOM 595 C C . ASP A 1 81 ? 5.550 -7.545 -11.009 1.00 97.94 81 ASP A C 1
ATOM 597 O O . ASP A 1 81 ? 5.326 -7.867 -9.843 1.00 97.94 81 ASP A O 1
ATOM 601 N N . GLN A 1 82 ? 6.796 -7.533 -11.497 1.00 98.06 82 GLN A N 1
ATOM 602 C CA . GLN A 1 82 ? 7.970 -7.865 -10.678 1.00 98.06 82 GLN A CA 1
ATOM 603 C C . GLN A 1 82 ? 8.123 -6.923 -9.480 1.00 98.06 82 GLN A C 1
ATOM 605 O O . GLN A 1 82 ? 8.360 -7.373 -8.361 1.00 98.06 82 GLN A O 1
ATOM 610 N N . ILE A 1 83 ? 7.950 -5.616 -9.690 1.00 98.31 83 ILE A N 1
ATOM 611 C CA . ILE A 1 83 ? 8.019 -4.633 -8.604 1.00 98.31 83 ILE A CA 1
ATOM 612 C C . ILE A 1 83 ? 6.916 -4.887 -7.569 1.00 98.31 83 ILE A C 1
ATOM 614 O O . ILE A 1 83 ? 7.180 -4.794 -6.370 1.00 98.31 83 ILE A O 1
ATOM 618 N N . VAL A 1 84 ? 5.700 -5.225 -8.006 1.00 98.38 84 VAL A N 1
ATOM 619 C CA . VAL A 1 84 ? 4.591 -5.578 -7.108 1.00 98.38 84 VAL A CA 1
ATOM 620 C C . VAL A 1 84 ? 4.945 -6.809 -6.274 1.00 98.38 84 VAL A C 1
ATOM 622 O O . VAL A 1 84 ? 4.801 -6.765 -5.052 1.00 98.38 84 VAL A O 1
ATOM 625 N N . LEU A 1 85 ? 5.450 -7.874 -6.902 1.00 98.06 85 LEU A N 1
ATOM 626 C CA . LEU A 1 85 ? 5.844 -9.105 -6.208 1.00 98.06 85 LEU A CA 1
ATOM 627 C C . LEU A 1 85 ? 6.928 -8.848 -5.147 1.00 98.06 85 LEU A C 1
ATOM 629 O O . LEU A 1 85 ? 6.811 -9.329 -4.020 1.00 98.06 85 LEU A O 1
ATOM 633 N N . ASP A 1 86 ? 7.912 -8.000 -5.448 1.00 97.69 86 ASP A N 1
ATOM 634 C CA . ASP A 1 86 ? 8.993 -7.642 -4.519 1.00 97.69 86 ASP A CA 1
ATOM 635 C C . ASP A 1 86 ? 8.528 -6.813 -3.303 1.00 97.69 86 ASP A C 1
ATOM 637 O O . ASP A 1 86 ? 9.283 -6.630 -2.338 1.00 97.69 86 ASP A O 1
ATOM 641 N N . HIS A 1 87 ? 7.305 -6.277 -3.338 1.00 98.19 87 HIS A N 1
ATOM 642 C CA . HIS A 1 87 ? 6.759 -5.379 -2.316 1.00 98.19 87 HIS A CA 1
ATOM 643 C C . HIS A 1 87 ? 5.465 -5.895 -1.670 1.00 98.19 87 HIS A C 1
ATOM 645 O O . HIS A 1 87 ? 4.820 -5.145 -0.935 1.00 98.19 87 HIS A O 1
ATOM 651 N N . LEU A 1 88 ? 5.099 -7.167 -1.864 1.00 97.94 88 LEU A N 1
ATOM 652 C CA . LEU A 1 88 ? 3.915 -7.753 -1.219 1.00 97.94 88 LEU A CA 1
ATOM 653 C C . LEU A 1 88 ? 3.965 -7.627 0.311 1.00 97.94 88 LEU A C 1
ATOM 655 O O . LEU A 1 88 ? 2.974 -7.236 0.924 1.00 97.94 88 LEU A O 1
ATOM 659 N N . GLU A 1 89 ? 5.137 -7.839 0.915 1.00 97.62 89 GLU A N 1
ATOM 660 C CA . GLU A 1 89 ? 5.335 -7.713 2.366 1.00 97.62 89 GLU A CA 1
ATOM 661 C C . GLU A 1 89 ? 5.016 -6.307 2.891 1.00 97.62 89 GLU A C 1
ATOM 663 O O . GLU A 1 89 ? 4.478 -6.166 3.989 1.00 97.62 89 GLU A O 1
ATOM 668 N N . LEU A 1 90 ? 5.303 -5.257 2.109 1.00 97.56 90 LEU A N 1
ATOM 669 C CA . LEU A 1 90 ? 4.960 -3.880 2.475 1.00 97.56 90 LEU A CA 1
ATOM 670 C C . LEU A 1 90 ? 3.440 -3.720 2.566 1.00 97.56 90 LEU A C 1
ATOM 672 O O . LEU A 1 90 ? 2.928 -3.145 3.526 1.00 97.56 90 LEU A O 1
ATOM 676 N N . ALA A 1 91 ? 2.711 -4.242 1.580 1.00 97.75 91 ALA A N 1
ATOM 677 C CA . ALA A 1 91 ? 1.256 -4.198 1.588 1.00 97.75 91 ALA A CA 1
ATOM 678 C C . ALA A 1 91 ? 0.666 -5.056 2.721 1.00 97.75 91 ALA A C 1
ATOM 680 O O . ALA A 1 91 ? -0.263 -4.606 3.391 1.00 97.75 91 ALA A O 1
ATOM 681 N N . ASP A 1 92 ? 1.245 -6.227 3.006 1.00 97.44 92 ASP A N 1
ATOM 682 C CA . ASP A 1 92 ? 0.843 -7.074 4.135 1.00 97.44 92 ASP A CA 1
ATOM 683 C C . ASP A 1 92 ? 1.042 -6.366 5.482 1.00 97.44 92 ASP A C 1
ATOM 685 O O . ASP A 1 92 ? 0.154 -6.391 6.339 1.00 97.44 92 ASP A O 1
ATOM 689 N N . GLN A 1 93 ? 2.182 -5.694 5.671 1.00 97.06 93 GLN A N 1
ATOM 690 C CA . GLN A 1 93 ? 2.470 -4.903 6.869 1.00 97.06 93 GLN A CA 1
ATOM 691 C C . GLN A 1 93 ? 1.461 -3.763 7.047 1.00 97.06 93 GLN A C 1
ATOM 693 O O . GLN A 1 93 ? 0.916 -3.593 8.140 1.00 97.06 93 GLN A O 1
ATOM 698 N N . LEU A 1 94 ? 1.170 -3.011 5.982 1.00 96.44 94 LEU A N 1
ATOM 699 C CA . LEU A 1 94 ? 0.201 -1.914 6.024 1.00 96.44 94 LEU A CA 1
ATOM 700 C C . LEU A 1 94 ? -1.228 -2.417 6.273 1.00 96.44 94 LEU A C 1
ATOM 702 O O . LEU A 1 94 ? -1.952 -1.813 7.064 1.00 96.44 94 LEU A O 1
ATOM 706 N N . ALA A 1 95 ? -1.628 -3.540 5.673 1.00 95.31 95 ALA A N 1
ATOM 707 C CA . ALA A 1 95 ? -2.921 -4.168 5.935 1.00 95.31 95 ALA A CA 1
ATOM 708 C C . ALA A 1 95 ? -3.054 -4.602 7.402 1.00 95.31 95 ALA A C 1
ATOM 710 O O . ALA A 1 95 ? -4.063 -4.309 8.044 1.00 95.31 95 ALA A O 1
ATOM 711 N N . ARG A 1 96 ? -2.014 -5.222 7.978 1.00 93.69 96 ARG A N 1
ATOM 712 C CA . ARG A 1 96 ? -1.994 -5.624 9.397 1.00 93.69 96 ARG A CA 1
ATOM 713 C C . ARG A 1 96 ? -2.160 -4.441 10.348 1.00 93.69 96 ARG A C 1
ATOM 715 O O . ARG A 1 96 ? -2.911 -4.558 11.311 1.00 93.69 96 ARG A O 1
ATOM 722 N N . GLN A 1 97 ? -1.533 -3.300 10.065 1.00 91.44 97 GLN A N 1
ATOM 723 C CA . GLN A 1 97 ? -1.674 -2.085 10.884 1.00 91.44 97 GLN A CA 1
ATOM 724 C C . GLN A 1 97 ? -3.112 -1.546 10.934 1.00 91.44 97 GLN A C 1
ATOM 726 O O . GLN A 1 97 ? -3.484 -0.893 11.905 1.00 91.44 97 GLN A O 1
ATOM 731 N N . HIS A 1 98 ? -3.912 -1.812 9.899 1.00 87.56 98 HIS A N 1
ATOM 732 C CA . HIS A 1 98 ? -5.311 -1.386 9.814 1.00 87.56 98 HIS A CA 1
ATOM 733 C C . HIS A 1 98 ? -6.299 -2.497 10.198 1.00 87.56 98 HIS A C 1
ATOM 735 O O . HIS A 1 98 ? -7.499 -2.240 10.305 1.00 87.56 98 HIS A O 1
ATOM 741 N N . SER A 1 99 ? -5.812 -3.723 10.407 1.00 82.50 99 SER A N 1
ATOM 742 C CA . SER A 1 99 ? -6.636 -4.840 10.858 1.00 82.50 99 SER A CA 1
ATOM 743 C C . SER A 1 99 ? -7.057 -4.659 12.318 1.00 82.50 99 SER A C 1
ATOM 745 O O . SER A 1 99 ? -6.331 -4.112 13.148 1.00 82.50 99 SER A O 1
ATOM 747 N N . GLY A 1 100 ? -8.262 -5.113 12.641 1.00 73.31 100 GLY A N 1
ATOM 748 C CA . GLY A 1 100 ? -8.821 -5.063 13.987 1.00 73.31 100 GLY A CA 1
ATOM 749 C C . GLY A 1 100 ? -10.000 -6.021 14.096 1.00 73.31 100 GLY A C 1
ATOM 750 O O . GLY A 1 100 ? -10.401 -6.618 13.106 1.00 73.31 100 GLY A O 1
ATOM 751 N N . ARG A 1 101 ? -10.602 -6.144 15.286 1.00 62.97 101 ARG A N 1
ATOM 752 C CA . ARG A 1 101 ? -11.681 -7.123 15.557 1.00 62.97 101 ARG A CA 1
ATOM 753 C C . ARG A 1 101 ? -12.880 -7.076 14.591 1.00 62.97 101 ARG A C 1
ATOM 755 O O . ARG A 1 101 ? -13.626 -8.041 14.545 1.00 62.97 101 ARG A O 1
ATOM 762 N N . ALA A 1 102 ? -13.086 -5.967 13.883 1.00 65.56 102 ALA A N 1
ATOM 763 C CA . ALA A 1 102 ? -14.239 -5.745 13.012 1.00 65.56 102 ALA A CA 1
ATOM 764 C C . ALA A 1 102 ? -13.987 -6.028 11.517 1.00 65.56 102 ALA A C 1
ATOM 766 O O . ALA A 1 102 ? -14.947 -6.018 10.757 1.00 65.56 102 ALA A O 1
ATOM 767 N N . HIS A 1 103 ? -12.740 -6.250 11.085 1.00 70.06 103 HIS A N 1
ATOM 768 C CA . HIS A 1 103 ? -12.412 -6.411 9.662 1.00 70.06 103 HIS A CA 1
ATOM 769 C C . HIS A 1 103 ? -11.431 -7.561 9.460 1.00 70.06 103 HIS A C 1
ATOM 771 O O . HIS A 1 103 ? -10.414 -7.628 10.156 1.00 70.06 103 HIS A O 1
ATOM 777 N N . ASP A 1 104 ? -11.727 -8.433 8.495 1.00 80.56 104 ASP A N 1
ATOM 778 C CA . ASP A 1 104 ? -10.844 -9.539 8.140 1.00 80.56 104 ASP A CA 1
ATOM 779 C C . ASP A 1 104 ? -9.534 -8.996 7.547 1.00 80.56 104 ASP A C 1
ATOM 781 O O . ASP A 1 104 ? -9.512 -8.146 6.653 1.00 80.56 104 ASP A O 1
ATOM 785 N N . TRP A 1 105 ? -8.415 -9.502 8.059 1.00 85.38 105 TRP A N 1
ATOM 786 C CA . TRP A 1 105 ? -7.090 -9.213 7.528 1.00 85.38 105 TRP A CA 1
ATOM 787 C C . TRP A 1 105 ? -6.966 -9.621 6.052 1.00 85.38 105 TRP A C 1
ATOM 789 O O . TRP A 1 105 ? -6.290 -8.922 5.294 1.00 85.38 105 TRP A O 1
ATOM 799 N N . SER A 1 106 ? -7.633 -10.703 5.636 1.00 88.81 106 SER A N 1
ATOM 800 C CA . SER A 1 106 ? -7.637 -11.177 4.247 1.00 88.81 106 SER A CA 1
ATOM 801 C C . SER A 1 106 ? -8.170 -10.116 3.278 1.00 88.81 106 SER A C 1
ATOM 803 O O . SER A 1 106 ? -7.550 -9.850 2.243 1.00 88.81 106 SER A O 1
ATOM 805 N N . ASP A 1 107 ? -9.255 -9.435 3.646 1.00 90.56 107 ASP A N 1
ATOM 806 C CA . ASP A 1 107 ? -9.872 -8.401 2.812 1.00 90.56 107 ASP A CA 1
ATOM 807 C C . ASP A 1 107 ? -8.968 -7.172 2.702 1.00 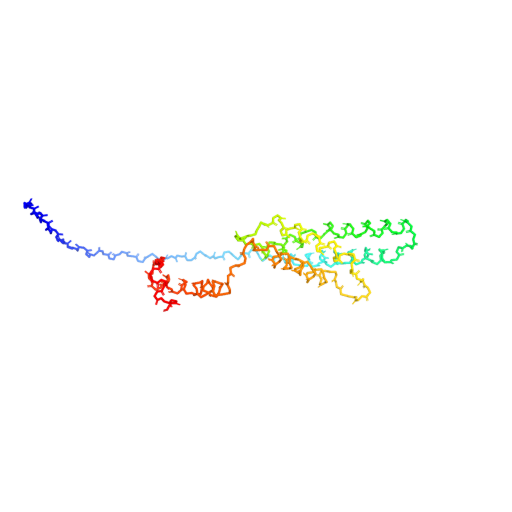90.56 107 ASP A C 1
ATOM 809 O O . ASP A 1 107 ? -8.687 -6.674 1.608 1.00 90.56 107 ASP A O 1
ATOM 813 N N . LEU A 1 108 ? -8.416 -6.717 3.832 1.00 93.88 108 LEU A N 1
ATOM 814 C CA . LEU A 1 108 ? -7.493 -5.581 3.846 1.00 93.88 108 LEU A CA 1
ATOM 815 C C . LEU A 1 108 ? -6.203 -5.877 3.082 1.00 93.88 108 LEU A C 1
ATOM 817 O O . LEU A 1 108 ? -5.643 -4.975 2.459 1.00 93.88 108 LEU A O 1
ATOM 821 N N . ARG A 1 109 ? -5.743 -7.132 3.090 1.00 96.31 109 ARG A N 1
ATOM 822 C CA . ARG A 1 109 ? -4.603 -7.586 2.291 1.00 96.31 109 ARG A CA 1
ATOM 823 C C . ARG A 1 109 ? -4.891 -7.471 0.798 1.00 96.31 109 ARG A C 1
ATOM 825 O O . ARG A 1 109 ? -4.074 -6.908 0.073 1.00 96.31 109 ARG A O 1
ATOM 832 N N . GLN A 1 110 ? -6.056 -7.927 0.337 1.00 96.00 110 GLN A N 1
ATOM 833 C CA . GLN A 1 110 ? -6.446 -7.798 -1.073 1.00 96.00 110 GLN A CA 1
ATOM 834 C C . GLN A 1 110 ? -6.537 -6.331 -1.508 1.00 96.00 110 GLN A C 1
ATOM 836 O O . GLN A 1 110 ? -6.010 -5.951 -2.556 1.00 96.00 110 GLN A O 1
ATOM 841 N N . VAL A 1 111 ? -7.139 -5.481 -0.675 1.00 97.00 111 VAL A N 1
ATOM 842 C CA . VAL A 1 111 ? -7.201 -4.034 -0.923 1.00 97.00 111 VAL A CA 1
ATOM 843 C C . VAL A 1 111 ? -5.802 -3.418 -0.933 1.00 97.00 111 VAL A C 1
ATOM 845 O O . VAL A 1 111 ? -5.492 -2.595 -1.796 1.00 97.00 111 VAL A O 1
ATOM 848 N N . GLY A 1 112 ? -4.932 -3.840 -0.014 1.00 98.00 112 GLY A N 1
ATOM 849 C CA . GLY A 1 112 ? -3.536 -3.421 0.031 1.00 98.00 112 GLY A CA 1
ATOM 850 C C . GLY A 1 112 ? -2.783 -3.776 -1.252 1.00 98.00 112 GLY A C 1
ATOM 851 O O . GLY A 1 112 ? -2.069 -2.934 -1.798 1.00 98.00 112 GLY A O 1
ATOM 852 N N . TYR A 1 113 ? -2.999 -4.979 -1.787 1.00 98.44 113 TYR A N 1
ATOM 853 C CA . TYR A 1 113 ? -2.413 -5.424 -3.055 1.00 98.44 113 TYR A CA 1
ATOM 854 C C . TYR A 1 113 ? -2.941 -4.628 -4.248 1.00 98.44 113 TYR A C 1
ATOM 856 O O . TYR A 1 113 ? -2.150 -4.198 -5.088 1.00 98.44 113 TYR A O 1
ATOM 864 N N . LEU A 1 114 ? -4.242 -4.327 -4.293 1.00 98.12 114 LEU A N 1
ATOM 865 C CA . LEU A 1 114 ? -4.798 -3.419 -5.299 1.00 98.12 114 LEU A CA 1
ATOM 866 C C . LEU A 1 114 ? -4.141 -2.031 -5.224 1.00 98.12 114 LEU A C 1
ATOM 868 O O . LEU A 1 114 ? -3.785 -1.452 -6.254 1.00 98.12 114 LEU A O 1
ATOM 872 N N . GLY A 1 115 ? -3.949 -1.500 -4.014 1.00 98.25 115 GLY A N 1
ATOM 873 C CA . GLY A 1 115 ? -3.254 -0.233 -3.798 1.00 98.25 115 GLY A CA 1
ATOM 874 C C . GLY A 1 115 ? -1.796 -0.263 -4.250 1.00 98.25 115 GLY A C 1
ATOM 875 O O . GLY A 1 115 ? -1.331 0.700 -4.859 1.00 98.25 115 GLY A O 1
ATOM 876 N N . LEU A 1 116 ? -1.099 -1.380 -4.035 1.00 98.62 116 LEU A N 1
ATOM 877 C CA . LEU A 1 116 ? 0.281 -1.573 -4.475 1.00 98.62 116 LEU A CA 1
ATOM 878 C C . LEU A 1 116 ? 0.385 -1.620 -6.005 1.00 98.62 116 LEU A C 1
ATOM 880 O O . LEU A 1 116 ? 1.219 -0.920 -6.574 1.00 98.62 116 LEU A O 1
ATOM 884 N N . VAL A 1 117 ? -0.504 -2.355 -6.683 1.00 98.50 117 VAL A N 1
ATOM 885 C CA . VAL A 1 117 ? -0.575 -2.385 -8.157 1.00 98.50 117 VAL A CA 1
ATOM 886 C C . VAL A 1 117 ? -0.835 -0.984 -8.714 1.00 98.50 117 VAL A C 1
ATOM 888 O O . VAL A 1 117 ? -0.171 -0.541 -9.652 1.00 98.50 117 VAL A O 1
ATOM 891 N N . LYS A 1 118 ? -1.776 -0.244 -8.117 1.00 98.12 118 LYS A N 1
ATOM 892 C CA . LYS A 1 118 ? -2.063 1.145 -8.503 1.00 98.12 118 LYS A CA 1
ATOM 893 C C . LYS A 1 118 ? -0.887 2.090 -8.247 1.00 98.12 118 LYS A C 1
ATOM 895 O O . LYS A 1 118 ? -0.745 3.065 -8.982 1.00 98.12 118 LYS A O 1
ATOM 900 N N . ALA A 1 119 ? -0.101 1.855 -7.197 1.00 98.31 119 ALA A N 1
ATOM 901 C CA . ALA A 1 119 ? 1.103 2.626 -6.913 1.00 98.31 119 ALA A CA 1
ATOM 902 C C . ALA A 1 119 ? 2.187 2.335 -7.957 1.00 98.31 119 ALA A C 1
ATOM 904 O O . ALA A 1 119 ? 2.713 3.270 -8.548 1.00 98.31 119 ALA A O 1
ATOM 905 N N . ALA A 1 120 ? 2.454 1.060 -8.254 1.00 98.12 120 ALA A N 1
ATOM 906 C CA . ALA A 1 120 ? 3.436 0.664 -9.263 1.00 98.12 120 ALA A CA 1
ATOM 907 C C . ALA A 1 120 ? 3.112 1.256 -10.643 1.00 98.12 120 ALA A C 1
ATOM 909 O O . ALA A 1 120 ? 3.987 1.786 -11.307 1.00 98.12 120 ALA A O 1
ATOM 910 N N . ARG A 1 121 ? 1.838 1.264 -11.051 1.00 96.56 121 ARG A N 1
ATOM 911 C CA . ARG A 1 121 ? 1.433 1.814 -12.357 1.00 96.56 121 ARG A CA 1
ATOM 912 C C . ARG A 1 121 ? 1.514 3.340 -12.479 1.00 96.56 121 ARG A C 1
ATOM 914 O O . ARG A 1 121 ? 1.471 3.833 -13.598 1.00 96.56 121 ARG A O 1
ATOM 921 N N . ARG A 1 122 ? 1.531 4.080 -11.364 1.00 96.50 122 ARG A N 1
ATOM 922 C CA . ARG A 1 122 ? 1.466 5.558 -11.344 1.00 96.50 122 ARG A CA 1
ATOM 923 C C . ARG A 1 122 ? 2.745 6.224 -10.853 1.00 96.50 122 ARG A C 1
ATOM 925 O O . ARG A 1 122 ? 2.838 7.444 -10.907 1.00 96.50 122 ARG A O 1
ATOM 932 N N . TYR A 1 123 ? 3.673 5.449 -10.309 1.00 97.94 123 TYR A N 1
ATOM 933 C CA . TYR A 1 123 ? 4.943 5.973 -9.849 1.00 97.94 123 TYR A CA 1
ATOM 934 C C . TYR A 1 123 ? 5.788 6.415 -11.045 1.00 97.94 123 TYR A C 1
ATOM 936 O O . TYR A 1 123 ? 5.898 5.691 -12.031 1.00 97.94 123 TYR A O 1
ATOM 944 N N . ASP A 1 124 ? 6.398 7.587 -10.920 1.00 95.31 124 ASP A N 1
ATOM 945 C CA . ASP A 1 124 ? 7.317 8.140 -11.906 1.00 95.31 124 ASP A CA 1
ATOM 946 C C . ASP A 1 124 ? 8.716 8.256 -11.267 1.00 95.31 124 ASP A C 1
ATOM 948 O O . ASP A 1 124 ? 8.880 8.983 -10.276 1.00 95.31 124 ASP A O 1
ATOM 952 N N . PRO A 1 125 ? 9.728 7.534 -11.792 1.00 94.88 125 PRO A N 1
ATOM 953 C CA . PRO A 1 125 ? 11.091 7.588 -11.271 1.00 94.88 125 PRO A CA 1
ATOM 954 C C . PRO A 1 125 ? 11.757 8.965 -11.445 1.00 94.88 125 PRO A C 1
ATOM 956 O O . PRO A 1 125 ? 12.725 9.249 -10.736 1.00 94.88 125 PRO A O 1
ATOM 959 N N . GLY A 1 126 ? 11.243 9.836 -12.322 1.00 94.19 126 GLY A N 1
ATOM 960 C CA . GLY A 1 126 ? 11.776 11.175 -12.586 1.00 94.19 126 GLY A CA 1
ATOM 961 C C . GLY A 1 126 ? 11.678 12.145 -11.404 1.00 94.19 126 GLY A C 1
ATOM 962 O O . GLY A 1 126 ? 12.459 13.091 -11.322 1.00 94.19 126 GLY A O 1
ATOM 963 N N . PHE A 1 127 ? 10.790 11.893 -10.434 1.00 90.19 127 PHE A N 1
ATOM 964 C CA . PHE A 1 127 ? 10.653 12.734 -9.235 1.00 90.19 127 PHE A CA 1
ATOM 965 C C . PHE A 1 127 ? 11.774 12.546 -8.196 1.00 90.19 127 PHE A C 1
ATOM 967 O O . PHE A 1 127 ? 11.830 13.289 -7.217 1.00 90.19 127 PHE A O 1
ATOM 974 N N . GLY A 1 128 ? 12.640 11.537 -8.346 1.00 87.38 128 GLY A N 1
ATOM 975 C CA . GLY A 1 128 ? 13.790 11.303 -7.458 1.00 87.38 128 GLY A CA 1
ATOM 976 C C . GLY A 1 128 ? 13.456 10.774 -6.053 1.00 87.38 128 GLY A C 1
ATOM 977 O O . GLY A 1 128 ? 14.361 10.462 -5.280 1.00 87.38 128 GLY A O 1
ATOM 978 N N . ALA A 1 129 ? 12.176 10.624 -5.703 1.00 93.19 129 ALA A N 1
ATOM 979 C CA . ALA A 1 129 ? 11.753 10.042 -4.431 1.00 93.19 129 ALA A CA 1
ATOM 980 C C . ALA A 1 129 ? 11.710 8.504 -4.508 1.00 93.19 129 ALA A C 1
ATOM 982 O O . ALA A 1 129 ? 11.216 7.973 -5.501 1.00 93.19 129 ALA A O 1
ATOM 983 N N . PRO A 1 130 ? 12.134 7.756 -3.469 1.00 95.81 130 PRO A N 1
ATOM 984 C CA . PRO A 1 130 ? 12.027 6.297 -3.459 1.00 95.81 130 PRO A CA 1
ATOM 985 C C . PRO A 1 130 ? 10.582 5.810 -3.627 1.00 95.81 130 PRO A C 1
ATOM 987 O O . PRO A 1 130 ? 9.666 6.364 -3.017 1.00 95.81 130 PRO A O 1
ATOM 990 N N . PHE A 1 131 ? 10.386 4.710 -4.361 1.00 97.62 131 PHE A N 1
ATOM 991 C CA . PHE A 1 131 ? 9.063 4.111 -4.592 1.00 97.62 131 PHE A CA 1
ATOM 992 C C . PHE A 1 131 ? 8.253 3.906 -3.306 1.00 97.62 131 PHE A C 1
ATOM 994 O O . PHE A 1 131 ? 7.077 4.254 -3.248 1.00 97.62 131 PHE A O 1
ATOM 1001 N N . VAL A 1 132 ? 8.886 3.398 -2.244 1.00 97.38 132 VAL A N 1
ATOM 1002 C CA . VAL A 1 132 ? 8.223 3.133 -0.955 1.00 97.38 132 VAL A CA 1
ATOM 1003 C C . VAL A 1 132 ? 7.580 4.398 -0.371 1.00 97.38 132 VAL A C 1
ATOM 1005 O O . VAL A 1 132 ? 6.465 4.329 0.145 1.00 97.38 132 VAL A O 1
ATOM 1008 N N . SER A 1 133 ? 8.227 5.560 -0.510 1.00 97.06 133 SER A N 1
ATOM 1009 C CA . SER A 1 133 ? 7.697 6.845 -0.032 1.00 97.06 133 SER A CA 1
ATOM 1010 C C . SER A 1 133 ? 6.406 7.248 -0.753 1.00 97.06 133 SER A C 1
ATOM 1012 O O . SER A 1 133 ? 5.539 7.875 -0.150 1.00 97.06 133 SER A O 1
ATOM 1014 N N . PHE A 1 134 ? 6.248 6.851 -2.018 1.00 97.44 134 PHE A N 1
ATOM 1015 C CA . PHE A 1 134 ? 5.027 7.050 -2.803 1.00 97.44 134 PHE A CA 1
ATOM 1016 C C . PHE A 1 134 ? 3.976 5.950 -2.560 1.00 97.44 134 PHE A C 1
ATOM 1018 O O . PHE A 1 134 ? 2.770 6.211 -2.489 1.00 97.44 134 PHE A O 1
ATOM 1025 N N . ALA A 1 135 ? 4.424 4.704 -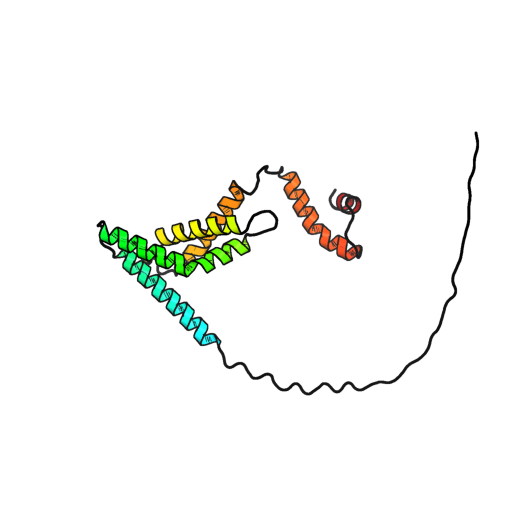2.398 1.00 98.19 135 ALA A N 1
ATOM 1026 C CA . ALA A 1 135 ? 3.556 3.545 -2.243 1.00 98.19 135 ALA A CA 1
ATOM 1027 C C . ALA A 1 135 ? 2.802 3.551 -0.906 1.00 98.19 135 ALA A C 1
ATOM 1029 O O . ALA A 1 135 ? 1.603 3.283 -0.889 1.00 98.19 135 ALA A O 1
ATOM 1030 N N . ILE A 1 136 ? 3.461 3.904 0.205 1.00 98.50 136 ILE A N 1
ATOM 1031 C CA . ILE A 1 136 ? 2.852 3.903 1.548 1.00 98.50 136 ILE A CA 1
ATOM 1032 C C . ILE A 1 136 ? 1.562 4.743 1.628 1.00 98.50 136 ILE A C 1
ATOM 1034 O O . ILE A 1 136 ? 0.535 4.187 2.043 1.00 98.50 136 ILE A O 1
ATOM 1038 N N . PRO A 1 137 ? 1.551 6.042 1.257 1.00 98.00 137 PRO A N 1
ATOM 1039 C CA . PRO A 1 137 ? 0.329 6.843 1.316 1.00 98.00 137 PRO A CA 1
ATOM 1040 C C . PRO A 1 137 ? -0.737 6.340 0.335 1.00 98.00 137 PRO A C 1
ATOM 1042 O O . PRO A 1 137 ? -1.921 6.364 0.668 1.00 98.00 137 PRO A O 1
ATOM 1045 N N . THR A 1 138 ? -0.333 5.813 -0.824 1.00 98.12 138 THR A N 1
ATOM 1046 C CA . THR A 1 138 ? -1.252 5.246 -1.822 1.00 98.12 138 THR A CA 1
ATOM 1047 C C . THR A 1 138 ? -1.968 4.001 -1.290 1.00 98.12 138 THR A C 1
ATOM 1049 O O . THR A 1 138 ? -3.196 3.945 -1.288 1.00 98.12 138 THR A O 1
ATOM 1052 N N . ILE A 1 139 ? -1.216 3.023 -0.779 1.00 98.38 139 ILE A N 1
ATOM 1053 C CA . ILE A 1 139 ? -1.752 1.769 -0.231 1.00 98.38 139 ILE A CA 1
ATOM 1054 C C . ILE A 1 139 ? -2.626 2.057 0.992 1.00 98.38 139 ILE A C 1
ATOM 1056 O O . ILE A 1 139 ? -3.765 1.600 1.070 1.00 98.38 139 ILE A O 1
ATOM 1060 N N . SER A 1 140 ? -2.123 2.867 1.926 1.00 97.81 140 SER A N 1
ATOM 1061 C CA . SER A 1 140 ? -2.870 3.228 3.136 1.00 97.81 140 SER A CA 1
ATOM 1062 C C . SER A 1 140 ? -4.159 3.982 2.803 1.00 97.81 140 SER A C 1
ATOM 1064 O O . SER A 1 140 ? -5.171 3.797 3.473 1.00 97.81 140 SER A O 1
ATOM 1066 N N . GLY A 1 141 ? -4.142 4.828 1.768 1.00 96.50 141 GLY A N 1
ATOM 1067 C CA . GLY A 1 141 ? -5.324 5.537 1.283 1.00 96.50 141 GLY A CA 1
ATOM 1068 C C . GLY A 1 141 ? -6.397 4.595 0.740 1.00 96.50 141 GLY A C 1
ATOM 1069 O O . GLY A 1 141 ? -7.567 4.747 1.086 1.00 96.50 141 GLY A O 1
ATOM 1070 N N . GLU A 1 142 ? -6.009 3.590 -0.049 1.00 97.25 142 GLU A N 1
ATOM 1071 C CA . GLU A 1 142 ? -6.934 2.574 -0.576 1.00 97.25 142 GLU A CA 1
ATOM 1072 C C . GLU A 1 142 ? -7.554 1.735 0.549 1.00 97.25 142 GLU A C 1
ATOM 1074 O O . GLU A 1 142 ? -8.771 1.550 0.576 1.00 97.25 142 GLU A O 1
ATOM 1079 N N . ILE A 1 143 ? -6.750 1.318 1.534 1.00 95.25 143 ILE A N 1
ATOM 1080 C CA . ILE A 1 143 ? -7.230 0.589 2.719 1.00 95.25 143 ILE A CA 1
ATOM 1081 C C . ILE A 1 143 ? -8.219 1.446 3.521 1.00 95.25 143 ILE A C 1
ATOM 1083 O O . ILE A 1 143 ? -9.323 1.000 3.833 1.00 95.25 143 ILE A O 1
ATOM 1087 N N . LYS A 1 144 ? -7.868 2.702 3.822 1.00 92.44 144 LYS A N 1
ATOM 1088 C CA . LYS A 1 144 ? -8.748 3.627 4.558 1.00 92.44 144 LYS A CA 1
ATOM 1089 C C . LYS A 1 144 ? -10.047 3.903 3.809 1.00 92.44 144 LYS A C 1
ATOM 1091 O O . LYS A 1 144 ? -11.105 3.955 4.433 1.00 92.44 144 LYS A O 1
ATOM 1096 N N . ARG A 1 145 ? -9.984 4.065 2.484 1.00 91.81 145 ARG A N 1
ATOM 1097 C CA . ARG A 1 145 ? -11.171 4.223 1.638 1.00 91.81 145 ARG A CA 1
ATOM 1098 C C . ARG A 1 145 ? -12.063 2.987 1.720 1.00 91.81 145 ARG A C 1
ATOM 1100 O O . ARG A 1 145 ? -13.256 3.138 1.955 1.00 91.81 145 ARG A O 1
ATOM 1107 N N . HIS A 1 146 ? -11.497 1.788 1.591 1.00 91.31 146 HIS A N 1
ATOM 1108 C CA . HIS A 1 146 ? -12.258 0.546 1.714 1.00 91.31 146 HIS A CA 1
ATOM 1109 C C . HIS A 1 146 ? -12.933 0.418 3.082 1.00 91.31 146 HIS A C 1
ATOM 1111 O O . HIS A 1 146 ? -14.121 0.122 3.133 1.00 91.31 146 HIS A O 1
ATOM 1117 N N . LEU A 1 147 ? -12.219 0.703 4.173 1.00 87.44 147 LEU A N 1
ATOM 1118 C CA . LEU A 1 147 ? -12.777 0.687 5.529 1.00 87.44 147 LEU A CA 1
ATOM 1119 C C . LEU A 1 147 ? -13.893 1.720 5.721 1.00 87.44 147 LEU A C 1
ATOM 1121 O O . LEU A 1 147 ? -14.869 1.465 6.418 1.00 87.44 147 LEU A O 1
ATOM 1125 N N . ARG A 1 148 ? -13.777 2.898 5.104 1.00 84.50 148 ARG A N 1
ATOM 1126 C CA . ARG A 1 148 ? -14.831 3.918 5.155 1.00 84.50 148 ARG A CA 1
ATOM 1127 C C . ARG A 1 148 ? -16.088 3.465 4.414 1.00 84.50 148 ARG A C 1
ATOM 1129 O O . ARG A 1 148 ? -17.186 3.680 4.919 1.00 84.50 148 ARG A O 1
ATOM 1136 N N . ASP A 1 149 ? -15.907 2.882 3.234 1.00 84.50 149 ASP A N 1
ATOM 1137 C CA . ASP A 1 149 ? -16.999 2.556 2.317 1.00 84.50 149 ASP A CA 1
ATOM 1138 C C . ASP A 1 149 ? -17.666 1.207 2.675 1.00 84.50 149 ASP A C 1
ATOM 1140 O O . ASP A 1 149 ? -18.863 1.053 2.463 1.00 84.50 149 ASP A O 1
ATOM 1144 N N . ASN A 1 150 ? -16.921 0.258 3.263 1.00 75.75 150 ASN A N 1
ATOM 1145 C CA . ASN A 1 150 ? -17.375 -1.117 3.539 1.00 75.75 150 ASN A CA 1
ATOM 1146 C C . ASN A 1 150 ? -17.291 -1.525 5.018 1.00 75.75 150 ASN A C 1
ATOM 1148 O O . ASN A 1 150 ? -17.745 -2.606 5.377 1.00 75.75 150 ASN A O 1
ATOM 1152 N N . GLY A 1 151 ? -16.735 -0.686 5.897 1.00 65.69 151 GLY A N 1
ATOM 1153 C CA . GLY A 1 151 ? -16.558 -1.039 7.310 1.00 65.69 151 GLY A CA 1
ATOM 1154 C C . GLY A 1 151 ? -17.828 -0.994 8.157 1.00 65.69 151 GLY A C 1
ATOM 1155 O O . GLY A 1 151 ? -17.782 -1.226 9.364 1.00 65.69 151 GLY A O 1
ATOM 1156 N N . TRP A 1 152 ? -18.971 -0.685 7.542 1.00 62.78 152 TRP A N 1
ATOM 1157 C CA . TRP A 1 152 ? -20.259 -0.617 8.213 1.00 62.78 152 TRP A CA 1
ATOM 1158 C C . TRP A 1 152 ? -21.336 -1.241 7.327 1.00 62.78 152 TRP A C 1
ATOM 1160 O O . TRP A 1 152 ? -21.778 -0.622 6.365 1.00 62.78 152 TRP A O 1
ATOM 1170 N N . VAL A 1 153 ? -21.813 -2.436 7.685 1.00 61.06 153 VAL A N 1
ATOM 1171 C CA . VAL A 1 153 ? -23.054 -2.986 7.102 1.00 61.06 153 VAL A CA 1
ATOM 1172 C C . VAL A 1 153 ? -24.248 -2.101 7.491 1.00 61.06 153 VAL A C 1
ATOM 1174 O O . VAL A 1 153 ? -25.145 -1.860 6.692 1.00 61.06 153 VAL A O 1
ATOM 1177 N N . ILE A 1 154 ? -24.216 -1.545 8.709 1.00 60.81 154 ILE A N 1
ATOM 1178 C CA . ILE A 1 154 ? -25.096 -0.475 9.190 1.00 60.81 154 ILE A CA 1
ATOM 1179 C C . ILE A 1 154 ? -24.215 0.508 9.961 1.00 60.81 154 ILE A C 1
ATOM 1181 O O . ILE A 1 154 ? -23.567 0.127 10.935 1.00 60.81 154 ILE A O 1
ATOM 1185 N N . ARG A 1 155 ? -24.164 1.773 9.533 1.00 61.44 155 ARG A N 1
ATOM 1186 C CA . ARG A 1 155 ? -23.415 2.822 10.238 1.00 61.44 155 ARG A CA 1
ATOM 1187 C C . ARG A 1 155 ? -24.211 3.257 11.481 1.00 61.44 155 ARG A C 1
ATOM 1189 O O . ARG A 1 155 ? -25.270 3.861 11.313 1.00 61.44 155 ARG A O 1
ATOM 1196 N N . PRO A 1 156 ? -23.738 3.004 12.715 1.00 69.25 156 PRO A N 1
ATOM 1197 C CA . PRO A 1 156 ? -24.411 3.457 13.913 1.00 69.25 156 PRO A CA 1
ATOM 1198 C C . PRO A 1 156 ? -24.406 4.988 13.952 1.00 69.25 156 PRO A C 1
ATOM 1200 O O . PRO A 1 156 ? -23.423 5.611 13.524 1.00 69.25 156 PRO A O 1
ATOM 1203 N N . PRO A 1 157 ? -25.477 5.608 14.472 1.00 80.62 157 PRO A N 1
ATOM 1204 C CA . PRO A 1 157 ? -25.556 7.052 14.645 1.00 80.62 157 PRO A CA 1
ATOM 1205 C C . PRO A 1 157 ? -24.331 7.620 15.372 1.00 80.62 157 PRO A C 1
ATOM 1207 O O . PRO A 1 157 ? -23.722 6.952 16.210 1.00 80.62 157 PRO A O 1
ATOM 1210 N N . ARG A 1 158 ? -23.974 8.876 15.074 1.00 75.31 158 ARG A N 1
ATOM 1211 C CA . ARG A 1 158 ? -22.780 9.538 15.630 1.00 75.31 158 ARG A CA 1
ATOM 1212 C C . ARG A 1 158 ? -22.748 9.516 17.164 1.00 75.31 158 ARG A C 1
ATOM 1214 O O . ARG A 1 158 ? -21.701 9.243 17.737 1.00 75.31 158 ARG A O 1
ATOM 1221 N N . GLN A 1 159 ? -23.907 9.677 17.799 1.00 79.44 159 GLN A N 1
ATOM 1222 C CA . GLN A 1 159 ? -24.080 9.595 19.253 1.00 79.44 159 GLN A CA 1
ATOM 1223 C C . GLN A 1 159 ? -23.595 8.253 19.830 1.00 79.44 159 GLN A C 1
ATOM 1225 O O . GLN A 1 159 ? -22.932 8.221 20.859 1.00 79.44 159 GLN A O 1
ATOM 1230 N N . VAL A 1 160 ? -23.854 7.138 19.140 1.00 81.19 160 VAL A N 1
ATOM 1231 C CA . VAL A 1 160 ? -23.413 5.799 19.571 1.00 81.19 160 VAL A CA 1
ATOM 1232 C C . VAL A 1 160 ? -21.893 5.648 19.433 1.00 81.19 160 VAL A C 1
ATOM 1234 O O . VAL A 1 160 ? -21.245 5.011 20.263 1.00 81.19 160 VAL A O 1
ATOM 1237 N N . GLN A 1 161 ? -21.301 6.258 18.402 1.00 80.31 161 GLN A N 1
ATOM 1238 C CA . GLN A 1 161 ? -19.847 6.268 18.214 1.00 80.31 161 GLN A CA 1
ATOM 1239 C C . GLN A 1 161 ? -19.153 7.085 19.314 1.00 80.31 161 GLN A C 1
ATOM 1241 O O . GLN A 1 161 ? -18.169 6.624 19.893 1.00 80.31 161 GLN A O 1
ATOM 1246 N N . GLU A 1 162 ? -19.687 8.267 19.624 1.00 83.25 162 GLU A N 1
ATOM 1247 C CA . GLU A 1 162 ? -19.196 9.146 20.691 1.00 83.25 162 GLU A CA 1
ATOM 1248 C C . GLU A 1 162 ? -19.312 8.466 22.062 1.00 83.25 162 GLU A C 1
ATOM 1250 O O . GLU A 1 162 ? -18.334 8.441 22.812 1.00 83.25 162 GLU A O 1
ATOM 1255 N N . LEU A 1 163 ? -20.437 7.795 22.336 1.00 84.69 163 LEU A N 1
ATOM 1256 C CA . LEU A 1 163 ? -20.631 7.020 23.563 1.00 84.69 163 LEU A CA 1
ATOM 1257 C C . LEU A 1 163 ? -19.605 5.887 23.697 1.00 84.69 163 LEU A C 1
ATOM 1259 O O . LEU A 1 163 ? -19.001 5.713 24.753 1.00 84.69 163 LEU A O 1
ATOM 1263 N N . ARG A 1 164 ? -19.339 5.139 22.618 1.00 84.31 164 ARG A N 1
ATOM 1264 C CA . ARG A 1 164 ? -18.308 4.090 22.622 1.00 84.31 164 ARG A CA 1
ATOM 1265 C C . ARG A 1 164 ? -16.920 4.656 22.921 1.00 84.31 164 ARG A C 1
ATOM 1267 O O . ARG A 1 164 ? -16.167 4.041 23.672 1.00 84.31 164 ARG A O 1
ATOM 1274 N N . HIS A 1 165 ? -16.566 5.796 22.330 1.00 84.56 165 HIS A N 1
ATOM 1275 C CA . HIS A 1 165 ? -15.285 6.449 22.601 1.00 84.56 165 HIS A CA 1
ATOM 1276 C C . HIS A 1 165 ? -15.170 6.904 24.059 1.00 84.56 165 HIS A C 1
ATOM 1278 O O . HIS A 1 165 ? -14.138 6.650 24.680 1.00 84.56 165 HIS A O 1
ATOM 1284 N N . ALA A 1 166 ? -16.228 7.498 24.617 1.00 85.50 166 ALA A N 1
ATOM 1285 C CA . ALA A 1 166 ? -16.280 7.882 26.025 1.00 85.50 166 ALA A CA 1
ATOM 1286 C C . ALA A 1 166 ? -16.115 6.665 26.952 1.00 85.50 166 ALA A C 1
ATOM 1288 O O . ALA A 1 166 ? -15.272 6.677 27.847 1.00 85.50 166 ALA A O 1
ATOM 1289 N N . LEU A 1 167 ? -16.834 5.569 26.679 1.00 87.44 167 LEU A N 1
ATOM 1290 C CA . LEU A 1 167 ? -16.717 4.325 27.444 1.00 87.44 167 LEU A CA 1
ATOM 1291 C C . LEU A 1 167 ? -15.294 3.752 27.399 1.00 87.44 167 LEU A C 1
ATOM 1293 O O . LEU A 1 167 ? -14.731 3.419 28.441 1.00 87.44 167 LEU A O 1
ATOM 1297 N N . LEU A 1 168 ? -14.675 3.675 26.216 1.00 87.12 168 LEU A N 1
ATOM 1298 C CA . LEU A 1 168 ? -13.312 3.149 26.071 1.00 87.12 168 LEU A CA 1
ATOM 1299 C C . LEU A 1 168 ? -12.257 3.994 26.801 1.00 87.12 168 LEU A C 1
ATOM 1301 O O . LEU A 1 168 ? -11.257 3.440 27.252 1.00 87.12 168 LEU A O 1
ATOM 1305 N N . ALA A 1 169 ? -12.474 5.304 26.942 1.00 87.62 169 ALA A N 1
ATOM 1306 C CA . ALA A 1 169 ? -11.591 6.180 27.710 1.00 87.62 169 ALA A CA 1
ATOM 1307 C C . ALA A 1 169 ? -11.736 5.981 29.232 1.00 87.62 169 ALA A C 1
ATOM 1309 O O . ALA A 1 169 ? -10.762 6.107 29.973 1.00 87.62 169 ALA A O 1
ATOM 1310 N N . VAL A 1 170 ? -12.942 5.651 29.697 1.00 89.25 170 VAL A N 1
ATOM 1311 C CA . VAL A 1 170 ? -13.296 5.577 31.123 1.00 89.25 170 VAL A CA 1
ATOM 1312 C C . VAL A 1 170 ? -13.005 4.204 31.740 1.00 89.25 170 VAL A C 1
ATOM 1314 O O . VAL A 1 170 ? -12.568 4.119 32.892 1.00 89.25 170 VAL A O 1
ATOM 1317 N N . VAL A 1 171 ? -13.204 3.120 30.982 1.00 91.19 171 VAL A N 1
ATOM 1318 C CA . VAL A 1 171 ? -13.037 1.733 31.457 1.00 91.19 171 VAL A CA 1
ATOM 1319 C C . VAL A 1 171 ? -11.681 1.477 32.140 1.00 91.19 171 VAL A C 1
ATOM 1321 O O . VAL A 1 171 ? -11.691 0.878 33.220 1.00 91.19 171 VAL A O 1
ATOM 1324 N N . PRO A 1 172 ? -10.523 1.926 31.611 1.00 91.94 172 PRO A N 1
ATOM 1325 C CA . PRO A 1 172 ? -9.232 1.701 32.265 1.00 91.94 172 PRO A CA 1
ATOM 1326 C C . PRO A 1 172 ? -9.144 2.339 33.659 1.00 91.94 172 PRO A C 1
ATOM 1328 O O . PRO A 1 172 ? -8.723 1.684 34.612 1.00 91.94 172 PRO A O 1
ATOM 1331 N N . ALA A 1 173 ? -9.603 3.586 33.800 1.00 89.69 173 ALA A N 1
ATOM 1332 C CA . ALA A 1 173 ? -9.552 4.326 35.061 1.00 89.69 173 ALA A CA 1
ATOM 1333 C C . ALA A 1 173 ? -10.477 3.716 36.128 1.00 89.69 173 ALA A C 1
ATOM 1335 O O . ALA A 1 173 ? -10.103 3.582 37.295 1.00 89.69 173 ALA A O 1
ATOM 1336 N N . LEU A 1 174 ? -11.678 3.299 35.723 1.00 90.88 174 LEU A N 1
ATOM 1337 C CA . LEU A 1 174 ? -12.645 2.645 36.605 1.00 90.88 174 LEU A CA 1
ATOM 1338 C C . LEU A 1 174 ? -12.172 1.245 37.027 1.00 90.88 174 LEU A C 1
ATOM 1340 O O . LEU A 1 174 ? -12.287 0.889 38.198 1.00 90.88 174 LEU A O 1
ATOM 1344 N N . THR A 1 175 ? -11.551 0.494 36.113 1.00 92.81 175 THR A N 1
ATOM 1345 C CA . THR A 1 175 ? -10.942 -0.812 36.422 1.00 92.81 175 THR A CA 1
ATOM 1346 C C . THR A 1 175 ? -9.825 -0.669 37.455 1.00 92.81 175 THR A C 1
ATOM 1348 O O . THR A 1 175 ? -9.774 -1.429 38.421 1.00 92.81 175 THR A O 1
ATOM 1351 N N . GLN A 1 176 ? -8.958 0.338 37.296 1.00 93.00 176 GLN A N 1
ATOM 1352 C CA . GLN A 1 176 ? -7.874 0.608 38.240 1.00 93.00 176 GLN A CA 1
ATOM 1353 C C . GLN A 1 176 ? -8.399 0.974 39.635 1.00 93.00 176 GLN A C 1
ATOM 1355 O O . GLN A 1 176 ? -7.863 0.500 40.633 1.00 93.00 176 GLN A O 1
ATOM 1360 N N . ARG A 1 177 ? -9.459 1.786 39.715 1.00 91.94 177 ARG A N 1
ATOM 1361 C CA . ARG A 1 177 ? -10.078 2.177 40.992 1.00 91.94 177 ARG A CA 1
ATOM 1362 C C . ARG A 1 177 ? -10.801 1.032 41.696 1.00 91.94 177 ARG A C 1
ATOM 1364 O O . ARG A 1 177 ? -10.737 0.947 42.917 1.00 91.94 177 ARG A O 1
ATOM 1371 N N . LEU A 1 178 ? -11.527 0.202 40.952 1.00 91.31 178 LEU A N 1
ATOM 1372 C CA . LEU A 1 178 ? -12.353 -0.866 41.520 1.00 91.31 178 LEU A CA 1
ATOM 1373 C C . LEU A 1 178 ? -11.563 -2.154 41.784 1.00 91.31 178 LEU A C 1
ATOM 1375 O O . LEU A 1 178 ? -12.047 -3.023 42.505 1.00 91.31 178 LEU A O 1
ATOM 1379 N N . GLY A 1 179 ? -10.385 -2.311 41.173 1.00 93.75 179 GLY A N 1
ATOM 1380 C CA . GLY A 1 179 ? -9.607 -3.553 41.226 1.00 93.75 179 GLY A CA 1
ATOM 1381 C C . GLY A 1 179 ? -10.280 -4.731 40.508 1.00 93.75 179 GLY A C 1
ATOM 1382 O O . GLY A 1 179 ? -9.852 -5.872 40.658 1.00 93.75 179 GLY A O 1
ATOM 1383 N N . ARG A 1 180 ? -11.343 -4.466 39.740 1.00 92.19 180 ARG A N 1
ATOM 1384 C CA . ARG A 1 180 ? -12.124 -5.432 38.957 1.00 92.19 180 ARG A CA 1
ATOM 1385 C C . ARG A 1 180 ? -12.736 -4.756 37.734 1.00 92.19 180 ARG A C 1
ATOM 1387 O O . ARG A 1 180 ? -12.770 -3.529 37.654 1.00 92.19 180 ARG A O 1
ATOM 1394 N N . THR A 1 181 ? -13.275 -5.549 36.811 1.00 89.81 181 THR A N 1
ATOM 1395 C CA . THR A 1 181 ? -14.037 -5.026 35.672 1.00 89.81 181 THR A CA 1
ATOM 1396 C C . THR A 1 181 ? -15.286 -4.261 36.161 1.00 89.81 181 THR A C 1
ATOM 1398 O O . THR A 1 181 ? -16.011 -4.780 37.021 1.00 89.81 181 THR A O 1
ATOM 1401 N N . PRO A 1 182 ? -15.543 -3.038 35.658 1.00 90.31 182 PRO A N 1
ATOM 1402 C CA . PRO A 1 182 ? -16.736 -2.258 35.995 1.00 90.31 182 PRO A CA 1
ATOM 1403 C C . PRO A 1 182 ? -18.007 -2.895 35.420 1.00 90.31 182 PRO A C 1
ATOM 1405 O O . PRO A 1 182 ? -17.980 -3.451 34.323 1.00 90.31 182 PRO A O 1
ATOM 1408 N N . SER A 1 183 ? -19.120 -2.797 36.143 1.00 92.44 183 SER A N 1
ATOM 1409 C CA . SER A 1 183 ? -20.448 -3.225 35.681 1.00 92.44 183 SER A CA 1
ATOM 1410 C C . SER A 1 183 ? -21.105 -2.187 34.766 1.00 92.44 183 SER A C 1
ATOM 1412 O O . SER A 1 183 ? -20.726 -1.016 34.762 1.00 92.44 183 SER A O 1
ATOM 1414 N N . GLU A 1 184 ? -22.136 -2.595 34.021 1.00 88.31 184 GLU A N 1
ATOM 1415 C CA . GLU A 1 184 ? -22.899 -1.693 33.142 1.00 88.31 184 GLU A CA 1
ATOM 1416 C C . GLU A 1 184 ? -23.500 -0.500 33.900 1.00 88.31 184 GLU A C 1
ATOM 1418 O O . GLU A 1 184 ? -23.439 0.626 33.413 1.00 88.31 184 GLU A O 1
ATOM 1423 N N . ALA A 1 185 ? -24.005 -0.718 35.120 1.00 89.31 185 ALA A N 1
ATOM 1424 C CA . ALA A 1 185 ? -24.553 0.347 35.961 1.00 89.31 185 ALA A CA 1
ATOM 1425 C C . ALA A 1 185 ? -23.478 1.355 36.413 1.00 89.31 185 ALA A C 1
ATOM 1427 O O . ALA A 1 185 ? -23.720 2.560 36.413 1.00 89.31 185 ALA A O 1
ATOM 1428 N N . GLU A 1 186 ? -22.279 0.875 36.763 1.00 87.56 186 GLU A N 1
ATOM 1429 C CA . GLU A 1 186 ? -21.145 1.729 37.147 1.00 87.56 186 GLU A CA 1
ATOM 1430 C C . GLU A 1 186 ? -20.621 2.546 35.960 1.00 87.56 186 GLU A C 1
ATOM 1432 O O . GLU A 1 186 ? -20.241 3.703 36.131 1.00 87.56 186 GLU A O 1
ATOM 1437 N N . LEU A 1 187 ? -20.621 1.962 34.757 1.00 88.25 187 LEU A N 1
ATOM 1438 C CA . LEU A 1 187 ? -20.265 2.669 33.527 1.00 88.25 187 LEU A CA 1
ATOM 1439 C C . LEU A 1 187 ? -21.304 3.741 33.193 1.00 88.25 187 LEU A C 1
ATOM 1441 O O . LEU A 1 187 ? -20.930 4.894 32.998 1.00 88.25 187 LEU A O 1
ATOM 1445 N N . ALA A 1 188 ? -22.593 3.389 33.208 1.00 85.75 188 ALA A N 1
ATOM 1446 C CA . ALA A 1 188 ? -23.685 4.319 32.937 1.00 85.75 188 ALA A CA 1
ATOM 1447 C C . ALA A 1 188 ? -23.669 5.522 33.891 1.00 85.75 188 ALA A C 1
ATOM 1449 O O . ALA A 1 188 ? -23.776 6.651 33.430 1.00 85.75 188 ALA A O 1
ATOM 1450 N N . ALA A 1 189 ? -23.446 5.300 35.190 1.00 85.44 189 ALA A N 1
ATOM 1451 C CA . ALA A 1 189 ? -23.356 6.373 36.182 1.00 85.44 189 ALA A CA 1
ATOM 1452 C C . ALA A 1 189 ? -22.134 7.296 36.004 1.00 85.44 189 ALA A C 1
ATOM 1454 O O . ALA A 1 189 ? -22.103 8.383 36.572 1.00 85.44 189 ALA A O 1
ATOM 1455 N N . HIS A 1 190 ? -21.100 6.857 35.280 1.00 81.19 190 HIS A N 1
ATOM 1456 C CA . HIS A 1 190 ? -19.880 7.639 35.065 1.00 81.19 190 HIS A CA 1
ATOM 1457 C C . HIS A 1 190 ? -19.845 8.346 33.704 1.00 81.19 190 HIS A C 1
ATOM 1459 O O . HIS A 1 190 ? -19.110 9.318 33.546 1.00 81.19 190 HIS A O 1
ATOM 1465 N N . THR A 1 191 ? -20.598 7.845 32.718 1.00 79.44 191 THR A N 1
ATOM 1466 C CA . THR A 1 191 ? -20.700 8.430 31.368 1.00 79.44 191 THR A CA 1
ATOM 1467 C C . THR A 1 191 ? -22.026 9.141 31.080 1.00 79.44 191 THR A C 1
ATOM 1469 O O . THR A 1 191 ? -22.135 9.743 30.013 1.00 79.44 191 THR A O 1
ATOM 1472 N N . GLY A 1 192 ? -23.021 9.029 31.967 1.00 63.28 192 GLY A N 1
ATOM 1473 C CA . GLY A 1 192 ? -24.373 9.588 31.834 1.00 63.28 192 GLY A CA 1
ATOM 1474 C C . GLY A 1 192 ? -24.624 10.796 32.721 1.00 63.28 192 GLY A C 1
ATOM 1475 O O . GLY A 1 192 ? -24.131 10.791 33.871 1.00 63.28 192 GLY A O 1
#

Foldseek 3Di:
DDDDDDDDDDDDDDDDDDDDDDDDDPPDDPPDDPDPPPDDPPVVVVVVVVVLQVVLLVLLVQLVVFDPDPVSVVSNVVSLVVSLVVCLVVLLVLLVVVDDPQDDSVVSSVQLSVQSSVLSVPDHSVVVDGSSVSSNCSSNVSSVVCCVVPSCPPDDDPVVVVLVVLLVVCQVVVCVVVVHGDDPVRSVVVSD

Organism: NCBI:txid31963

InterPro domains:
  IPR007627 RNA polymerase sigma-70 region 2 [PF04542] (84-152)
  IPR013324 RNA polymerase sigma factor, region 3/4-like [SSF88659] (151-192)
  IPR013325 RNA polymerase sigma factor, region 2 [SSF88946] (68-152)
  IPR036388 Winged helix-like DNA-binding domain superfamily [G3DSA:1.10.10.10] (153-192)